Protein AF-A0A9N9ST58-F1 (afdb_monomer)

InterPro domains:
  IPR005631 Flavinator of succinate dehydrogenase [PF03937] (98-173)
  IPR028882 Succinate dehydrogenase assembly factor 2, mitochondrial [MF_03057] (76-186)
  IPR036714 Flavinator of succinate dehydrogenase superfamily [G3DSA:1.10.150.250] (92-181)
  IPR036714 Flavinator of succinate dehydrogenase superfamily [SSF109910] (91-171)

Solvent-accessible surface area (backbone atoms only — not comparable to full-atom values): 12493 Å² total; per-residue (Å²): 134,87,81,89,88,82,90,87,81,91,77,92,78,89,80,91,75,73,88,65,60,72,62,57,58,60,56,59,58,56,64,56,52,58,57,56,60,59,53,56,60,57,58,55,59,57,58,62,67,69,70,72,80,77,80,90,70,85,77,72,84,71,70,87,73,72,78,77,70,86,63,84,76,74,73,72,88,79,82,69,81,78,81,74,83,78,87,78,88,89,63,58,69,69,58,50,50,54,49,50,55,50,54,37,54,65,56,98,44,70,70,54,19,37,54,39,28,54,46,44,76,70,45,53,86,76,51,50,74,70,53,50,50,54,50,50,46,61,72,70,58,60,96,45,74,64,58,56,51,31,37,36,70,64,76,37,85,66,54,75,94,60,64,46,72,69,45,55,53,45,30,57,58,62,65,40,87,83,68,70,88,69,89,63,67,72,85,132

Mean predicted aligned error: 18.15 Å

Structure (mmCIF, N/CA/C/O backbone):
data_AF-A0A9N9ST58-F1
#
_entry.id   AF-A0A9N9ST58-F1
#
loop_
_atom_site.group_PDB
_atom_site.id
_atom_site.type_symbol
_atom_site.label_atom_id
_atom_site.label_alt_id
_atom_site.label_comp_id
_atom_site.label_asym_id
_atom_site.label_entity_id
_atom_site.label_seq_id
_atom_site.pdbx_PDB_ins_code
_atom_site.Cartn_x
_atom_site.Cartn_y
_atom_site.Cartn_z
_atom_site.occupancy
_atom_site.B_iso_or_equiv
_atom_site.auth_seq_id
_atom_site.auth_comp_id
_atom_site.auth_asym_id
_atom_site.auth_atom_id
_atom_site.pdbx_PDB_model_num
ATOM 1 N N . MET A 1 1 ? -21.956 -19.196 -28.894 1.00 33.75 1 MET A N 1
ATOM 2 C CA . MET A 1 1 ? -21.810 -20.359 -29.793 1.00 33.75 1 MET A CA 1
ATOM 3 C C . MET A 1 1 ? -20.537 -20.110 -30.602 1.00 33.75 1 MET A C 1
ATOM 5 O O . MET A 1 1 ? -20.524 -19.139 -31.335 1.00 33.75 1 MET A O 1
ATOM 9 N N . LEU A 1 2 ? -19.394 -20.586 -30.091 1.00 26.95 2 LEU A N 1
ATOM 10 C CA . LEU A 1 2 ? -18.544 -21.643 -30.682 1.00 26.95 2 LEU A CA 1
ATOM 11 C C . LEU A 1 2 ? -17.772 -21.162 -31.936 1.00 26.95 2 LEU A C 1
ATOM 13 O O . LEU A 1 2 ? -18.383 -20.540 -32.785 1.00 26.95 2 LEU A O 1
ATOM 17 N N . ILE A 1 3 ? -16.489 -21.413 -32.206 1.00 30.91 3 ILE A N 1
ATOM 18 C CA . ILE A 1 3 ? -15.371 -22.178 -31.626 1.00 30.91 3 ILE A CA 1
ATOM 19 C C . ILE A 1 3 ? -14.146 -21.754 -32.488 1.00 30.91 3 ILE A C 1
ATOM 21 O O . ILE A 1 3 ? -14.285 -21.592 -33.700 1.00 30.91 3 ILE A O 1
ATOM 25 N N . PHE A 1 4 ? -12.957 -21.590 -31.898 1.00 32.19 4 PHE A N 1
ATOM 26 C CA . PHE A 1 4 ? -11.671 -21.578 -32.624 1.00 32.19 4 PHE A CA 1
ATOM 27 C C . PHE A 1 4 ? -11.324 -22.985 -33.136 1.00 32.19 4 PHE A C 1
ATOM 29 O O . PHE A 1 4 ? -11.581 -23.940 -32.407 1.00 32.19 4 PHE A O 1
ATOM 36 N N . PRO A 1 5 ? -10.562 -23.129 -34.234 1.00 47.41 5 PRO A N 1
ATOM 37 C CA . PRO A 1 5 ? -9.667 -24.273 -34.339 1.00 47.41 5 PRO A CA 1
ATOM 38 C C . PRO A 1 5 ? -8.198 -23.864 -34.484 1.00 47.41 5 PRO A C 1
ATOM 40 O O . PRO A 1 5 ? -7.828 -22.939 -35.207 1.00 47.41 5 PRO A O 1
ATOM 43 N N . THR A 1 6 ? -7.375 -24.605 -33.751 1.00 39.84 6 THR A N 1
ATOM 44 C CA . THR A 1 6 ? -5.918 -24.601 -33.712 1.00 39.84 6 THR A CA 1
ATOM 45 C C . THR A 1 6 ? -5.328 -25.697 -34.612 1.00 39.84 6 THR A C 1
ATOM 47 O O . THR A 1 6 ? -5.924 -26.755 -34.786 1.00 39.84 6 THR A O 1
ATOM 50 N N . ASN A 1 7 ? -4.087 -25.436 -35.048 1.00 32.59 7 ASN A N 1
ATOM 51 C CA . ASN A 1 7 ? -3.006 -26.359 -35.438 1.00 32.59 7 ASN A CA 1
ATOM 52 C C . ASN A 1 7 ? -3.078 -27.095 -36.799 1.00 32.59 7 ASN A C 1
ATOM 54 O O . ASN A 1 7 ? -3.990 -27.868 -37.057 1.00 32.59 7 ASN A O 1
ATOM 58 N N . ILE A 1 8 ? -2.006 -26.986 -37.609 1.00 36.62 8 ILE A N 1
ATOM 59 C CA . ILE A 1 8 ? -0.917 -27.994 -37.734 1.00 36.62 8 ILE A CA 1
ATOM 60 C C . ILE A 1 8 ? 0.066 -27.648 -38.897 1.00 36.62 8 ILE A C 1
ATOM 62 O O . ILE A 1 8 ? -0.341 -27.263 -39.985 1.00 36.62 8 ILE A O 1
ATOM 66 N N . CYS A 1 9 ? 1.359 -27.894 -38.624 1.00 27.67 9 CYS A N 1
ATOM 67 C CA . CYS A 1 9 ? 2.522 -28.200 -39.490 1.00 27.67 9 CYS A CA 1
ATOM 68 C C . CYS A 1 9 ? 3.182 -27.175 -40.436 1.00 27.67 9 CYS A C 1
ATOM 70 O O . CYS A 1 9 ? 2.797 -26.968 -41.581 1.00 27.67 9 CYS A O 1
ATOM 72 N N . PHE A 1 10 ? 4.353 -26.724 -39.970 1.00 30.48 10 PHE A N 1
ATOM 73 C CA . PHE A 1 10 ? 5.677 -26.880 -40.598 1.00 30.48 10 PHE A CA 1
ATOM 74 C C . PHE A 1 10 ? 5.740 -27.593 -41.968 1.00 30.48 10 PHE A C 1
ATOM 76 O O . PHE A 1 10 ? 5.481 -28.790 -42.076 1.00 30.48 10 PHE A O 1
ATOM 83 N N . CYS A 1 11 ? 6.272 -26.895 -42.974 1.00 27.23 11 CYS A N 1
ATOM 84 C CA . CYS A 1 11 ? 7.010 -27.520 -44.070 1.00 27.23 11 CYS A CA 1
ATOM 85 C C . CYS A 1 11 ? 8.168 -26.602 -44.484 1.00 27.23 11 CYS A C 1
ATOM 87 O O . CYS A 1 11 ? 7.969 -25.507 -45.010 1.00 27.23 11 CYS A O 1
ATOM 89 N N . GLN A 1 12 ? 9.390 -27.050 -44.196 1.00 36.84 12 GLN A N 1
ATOM 90 C CA . GLN A 1 12 ? 10.627 -26.473 -44.705 1.00 36.84 12 GLN A CA 1
ATOM 91 C C . GLN A 1 12 ? 10.648 -26.565 -46.234 1.00 36.84 12 GLN A C 1
ATOM 93 O O . GLN A 1 12 ? 10.569 -27.660 -46.785 1.00 36.84 12 GLN A O 1
ATOM 98 N N . LYS A 1 13 ? 10.879 -25.440 -46.915 1.00 33.47 13 LYS A N 1
ATOM 99 C CA . LYS A 1 13 ? 11.611 -25.438 -48.185 1.00 33.47 13 LYS A CA 1
ATOM 100 C C . LYS A 1 13 ? 12.670 -24.346 -48.162 1.00 33.47 13 LYS A C 1
ATOM 102 O O . LYS A 1 13 ? 12.399 -23.156 -48.064 1.00 33.47 13 LYS A O 1
ATOM 107 N N . THR A 1 14 ? 13.895 -24.835 -48.213 1.00 34.72 14 THR A N 1
ATOM 108 C CA . THR A 1 14 ? 15.162 -24.152 -48.416 1.00 34.72 14 THR A CA 1
ATOM 109 C C . THR A 1 14 ? 15.141 -23.268 -49.661 1.00 34.72 14 THR A C 1
ATOM 111 O O . THR A 1 14 ? 14.911 -23.770 -50.760 1.00 34.72 14 THR A O 1
ATOM 114 N N . VAL A 1 15 ? 15.506 -21.995 -49.512 1.00 37.72 15 VAL A N 1
ATOM 115 C CA . VAL A 1 15 ? 16.124 -21.221 -50.594 1.00 37.72 15 VAL A CA 1
ATOM 116 C C . VAL A 1 15 ? 17.427 -20.646 -50.055 1.00 37.72 15 VAL A C 1
ATOM 118 O O . VAL A 1 15 ? 17.466 -19.756 -49.211 1.00 37.72 15 VAL A O 1
ATOM 121 N N . ASN A 1 16 ? 18.502 -21.271 -50.515 1.00 40.44 16 ASN A N 1
ATOM 122 C CA . ASN A 1 16 ? 19.888 -20.920 -50.286 1.00 40.44 16 ASN A CA 1
ATOM 123 C C . ASN A 1 16 ? 20.225 -19.675 -51.125 1.00 40.44 16 ASN A C 1
ATOM 125 O O . ASN A 1 16 ? 20.271 -19.767 -52.349 1.00 40.44 16 ASN A O 1
ATOM 129 N N . VAL A 1 17 ? 20.445 -18.522 -50.481 1.00 46.16 17 VAL A N 1
ATOM 130 C CA . VAL A 1 17 ? 21.052 -17.336 -51.113 1.00 46.16 17 VAL A CA 1
ATOM 131 C C . VAL A 1 17 ? 22.116 -16.745 -50.182 1.00 46.16 17 VAL A C 1
ATOM 133 O O . VAL A 1 17 ? 21.857 -15.889 -49.339 1.00 46.16 17 VAL A O 1
ATOM 136 N N . ASN A 1 18 ? 23.336 -17.253 -50.360 1.00 42.81 18 ASN A N 1
ATOM 137 C CA . ASN A 1 18 ? 24.628 -16.571 -50.234 1.00 42.81 18 ASN A CA 1
ATOM 138 C C . ASN A 1 18 ? 24.795 -15.533 -49.103 1.00 42.81 18 ASN A C 1
ATOM 140 O O . ASN A 1 18 ? 24.620 -14.330 -49.286 1.00 42.81 18 ASN A O 1
ATOM 144 N N . ASN A 1 19 ? 25.338 -15.998 -47.974 1.00 54.12 19 ASN A N 1
ATOM 145 C CA . ASN A 1 19 ? 25.760 -15.223 -46.795 1.00 54.12 19 ASN A CA 1
ATOM 146 C C . ASN A 1 19 ? 26.975 -14.279 -46.985 1.00 54.12 19 ASN A C 1
ATOM 148 O O . ASN A 1 19 ? 27.543 -13.817 -45.996 1.00 54.12 19 ASN A O 1
ATOM 152 N N . ASN A 1 20 ? 27.379 -13.946 -48.216 1.00 52.75 20 ASN A N 1
ATOM 153 C CA . ASN A 1 20 ? 28.546 -13.083 -48.468 1.00 52.75 20 ASN A CA 1
ATOM 154 C C . ASN A 1 20 ? 28.222 -11.658 -48.950 1.00 52.75 20 ASN A C 1
ATOM 156 O O . ASN A 1 20 ? 29.096 -10.797 -48.887 1.00 52.75 20 ASN A O 1
ATOM 160 N N . LEU A 1 21 ? 26.979 -11.347 -49.341 1.00 47.31 21 LEU A N 1
ATOM 161 C CA . LEU A 1 21 ? 26.613 -9.975 -49.735 1.00 47.31 21 LEU A CA 1
ATOM 162 C C . LEU A 1 21 ? 26.282 -9.059 -48.541 1.00 47.31 21 LEU A C 1
ATOM 164 O O . LEU A 1 21 ? 26.594 -7.869 -48.572 1.00 47.31 21 LEU A O 1
ATOM 168 N N . TYR A 1 22 ? 25.742 -9.597 -47.445 1.00 51.19 22 TYR A N 1
ATOM 169 C CA . TYR A 1 22 ? 25.325 -8.794 -46.282 1.00 51.19 22 TYR A CA 1
ATOM 170 C C . TYR A 1 22 ? 26.508 -8.296 -45.428 1.00 51.19 22 TYR A C 1
ATOM 172 O O . TYR A 1 22 ? 26.412 -7.264 -44.763 1.00 51.19 22 TYR A O 1
ATOM 180 N N . LYS A 1 23 ? 27.654 -8.997 -45.467 1.00 49.28 23 LYS A N 1
ATOM 181 C CA . LYS A 1 23 ? 28.898 -8.568 -44.798 1.00 49.28 23 LYS A CA 1
ATOM 182 C C . LYS A 1 23 ? 29.640 -7.482 -45.580 1.00 49.28 23 LYS A C 1
ATOM 184 O O . LYS A 1 23 ? 30.201 -6.582 -44.960 1.00 49.28 23 LYS A O 1
ATOM 189 N N . LEU A 1 24 ? 29.594 -7.519 -46.914 1.00 48.31 24 LEU A N 1
ATOM 190 C CA . LEU A 1 24 ? 30.261 -6.520 -47.754 1.00 48.31 24 LEU A CA 1
ATOM 191 C C . LEU A 1 24 ? 29.554 -5.153 -47.692 1.00 48.31 24 LEU A C 1
ATOM 193 O O . LEU A 1 24 ? 30.216 -4.121 -47.621 1.00 48.31 24 LEU A O 1
ATOM 197 N N . PHE A 1 25 ? 28.220 -5.132 -47.605 1.00 41.94 25 PHE A N 1
ATOM 198 C CA . PHE A 1 25 ? 27.453 -3.882 -47.502 1.00 41.94 25 PHE A CA 1
ATOM 199 C C . PHE A 1 25 ? 27.629 -3.146 -46.159 1.00 41.94 25 PHE A C 1
ATOM 201 O O . PHE A 1 25 ? 27.567 -1.917 -46.122 1.00 41.94 25 PHE A O 1
ATOM 208 N N . ARG A 1 26 ? 27.919 -3.850 -45.052 1.00 47.41 26 ARG A N 1
ATOM 209 C CA . ARG A 1 26 ? 28.087 -3.221 -43.725 1.00 47.41 26 ARG A CA 1
ATOM 210 C C . ARG A 1 26 ? 29.442 -2.516 -43.547 1.00 47.41 26 ARG A C 1
ATOM 212 O O . ARG A 1 26 ? 29.517 -1.549 -42.794 1.00 47.41 26 ARG A O 1
ATOM 219 N N . LEU A 1 27 ? 30.494 -2.941 -44.258 1.00 47.94 27 LEU A N 1
ATOM 220 C CA . LEU A 1 27 ? 31.818 -2.296 -44.202 1.00 47.94 27 LEU A CA 1
ATOM 221 C C . LEU A 1 27 ? 31.930 -1.034 -45.080 1.00 47.94 27 LEU A C 1
ATOM 223 O O . LEU A 1 27 ? 32.678 -0.114 -44.741 1.00 47.94 27 LEU A O 1
ATOM 227 N N . ILE A 1 28 ? 31.165 -0.944 -46.171 1.00 49.53 28 ILE A N 1
ATOM 228 C CA . ILE A 1 28 ? 31.229 0.198 -47.101 1.00 49.53 28 ILE A CA 1
ATOM 229 C C . ILE A 1 28 ? 30.560 1.456 -46.501 1.00 49.53 28 ILE A C 1
ATOM 231 O O . ILE A 1 28 ? 31.050 2.567 -46.707 1.00 49.53 28 ILE A O 1
ATOM 235 N N . CYS A 1 29 ? 29.517 1.306 -45.672 1.00 46.66 29 CYS A N 1
ATOM 236 C CA . CYS A 1 29 ? 28.835 2.446 -45.034 1.00 46.66 29 CYS A CA 1
ATOM 237 C C . CYS A 1 29 ? 29.591 3.065 -43.841 1.00 46.66 29 CYS A C 1
ATOM 239 O O . CYS A 1 29 ? 29.487 4.266 -43.613 1.00 46.66 29 CYS A O 1
ATOM 241 N N . ILE A 1 30 ? 30.377 2.298 -43.076 1.00 51.19 30 ILE A N 1
ATOM 242 C CA . ILE A 1 30 ? 31.061 2.833 -41.877 1.00 51.19 30 ILE A CA 1
ATOM 243 C C . ILE A 1 30 ? 32.295 3.672 -42.264 1.00 51.19 30 ILE A C 1
ATOM 245 O O . ILE A 1 30 ? 32.598 4.681 -41.626 1.00 51.19 30 ILE A O 1
ATOM 249 N N . SER A 1 31 ? 32.980 3.314 -43.355 1.00 49.06 31 SER A N 1
ATOM 250 C CA . SER A 1 31 ? 34.185 4.026 -43.811 1.00 49.06 31 SER A CA 1
ATOM 251 C C . SER A 1 31 ? 33.893 5.376 -44.486 1.00 49.06 31 SER A C 1
ATOM 253 O O . SER A 1 31 ? 34.718 6.291 -44.418 1.00 49.06 31 SER A O 1
ATOM 255 N N . THR A 1 32 ? 32.714 5.539 -45.093 1.00 50.19 32 THR A N 1
ATOM 256 C CA . THR A 1 32 ? 32.281 6.793 -45.734 1.00 50.19 32 THR A CA 1
ATOM 257 C C . THR A 1 32 ? 31.694 7.796 -44.732 1.00 50.19 32 THR A C 1
ATOM 259 O O . THR A 1 32 ? 31.941 8.995 -44.866 1.00 50.19 32 THR A O 1
ATOM 262 N N . LEU A 1 33 ? 31.044 7.334 -43.656 1.00 52.22 33 LEU A N 1
ATOM 263 C CA . LEU A 1 33 ? 30.539 8.190 -42.570 1.00 52.22 33 LEU A CA 1
ATOM 264 C C . LEU A 1 33 ? 31.651 8.779 -41.680 1.00 52.22 33 LEU A C 1
ATOM 266 O O . LEU A 1 33 ? 31.559 9.935 -41.265 1.00 52.22 33 LEU A O 1
ATOM 270 N N . HIS A 1 34 ? 32.749 8.050 -41.449 1.00 51.19 34 HIS A N 1
ATOM 271 C CA . HIS A 1 34 ? 33.859 8.553 -40.626 1.00 51.19 34 HIS A CA 1
ATOM 272 C C . HIS A 1 34 ? 34.638 9.703 -41.303 1.00 51.19 34 HIS A C 1
ATOM 274 O O . HIS A 1 34 ? 35.120 10.618 -40.632 1.00 51.19 34 HIS A O 1
ATOM 280 N N . LYS A 1 35 ? 34.701 9.719 -42.645 1.00 52.06 35 LYS A N 1
ATOM 281 C CA . LYS A 1 35 ? 35.321 10.817 -43.413 1.00 52.06 35 LYS A CA 1
ATOM 282 C C . LYS A 1 35 ? 34.463 12.088 -43.443 1.00 52.06 35 LYS A C 1
ATOM 284 O O . LYS A 1 35 ? 35.020 13.181 -43.484 1.00 52.06 35 LYS A O 1
ATOM 289 N N . PHE A 1 36 ? 33.135 11.975 -43.361 1.00 44.88 36 PHE A N 1
ATOM 290 C CA . PHE A 1 36 ? 32.232 13.134 -43.394 1.00 44.88 36 PHE A CA 1
ATOM 291 C C . PHE A 1 36 ? 32.224 13.920 -42.065 1.00 44.88 36 PHE A C 1
ATOM 293 O O . PHE A 1 36 ? 32.164 15.149 -42.067 1.00 44.88 36 PHE A O 1
ATOM 300 N N . ILE A 1 37 ? 32.391 13.239 -40.923 1.00 46.88 37 ILE A N 1
ATOM 301 C CA . ILE A 1 37 ? 32.491 13.880 -39.595 1.00 46.88 37 ILE A CA 1
ATOM 302 C C . ILE A 1 37 ? 33.826 14.633 -39.421 1.00 46.88 37 ILE A C 1
ATOM 304 O O . ILE A 1 37 ? 33.859 15.711 -38.824 1.00 46.88 37 ILE A O 1
ATOM 308 N N . GLN A 1 38 ? 34.931 14.129 -39.986 1.00 47.66 38 GLN A N 1
ATOM 309 C CA . GLN A 1 38 ? 36.238 14.800 -39.890 1.00 47.66 38 GLN A CA 1
ATOM 310 C C . GLN A 1 38 ? 36.325 16.122 -40.675 1.00 47.66 38 GLN A C 1
ATOM 312 O O . GLN A 1 38 ? 37.090 17.008 -40.291 1.00 47.66 38 GLN A O 1
ATOM 317 N N . ILE A 1 39 ? 35.547 16.290 -41.749 1.00 50.47 39 ILE A N 1
ATOM 318 C CA . ILE A 1 39 ? 35.610 17.490 -42.603 1.00 50.47 39 ILE A CA 1
ATOM 319 C C . ILE A 1 39 ? 34.907 18.691 -41.944 1.00 50.47 39 ILE A C 1
ATOM 321 O O . ILE A 1 39 ? 35.424 19.810 -41.998 1.00 50.47 39 ILE A O 1
ATOM 325 N N . ASN A 1 40 ? 33.797 18.471 -41.231 1.00 44.78 40 ASN A N 1
ATOM 326 C CA . ASN A 1 40 ? 33.018 19.557 -40.621 1.00 44.78 40 ASN A CA 1
ATOM 327 C C . ASN A 1 40 ? 33.712 20.212 -39.410 1.00 44.78 40 ASN A C 1
ATOM 329 O O . ASN A 1 40 ? 33.631 21.429 -39.242 1.00 44.78 40 ASN A O 1
ATOM 333 N N . ASN A 1 41 ? 34.491 19.458 -38.624 1.00 48.84 41 ASN A N 1
ATOM 334 C CA . ASN A 1 41 ? 35.267 20.027 -37.509 1.00 48.84 41 ASN A CA 1
ATOM 335 C C . ASN A 1 41 ? 36.439 20.909 -37.977 1.00 48.84 41 ASN A C 1
ATOM 337 O O . ASN A 1 41 ? 36.815 21.866 -37.300 1.00 48.84 41 ASN A O 1
ATOM 341 N N . LYS A 1 42 ? 37.010 20.638 -39.158 1.00 49.84 42 LYS A N 1
ATOM 342 C CA . LYS A 1 42 ? 38.170 21.385 -39.670 1.00 49.84 42 LYS A CA 1
ATOM 343 C C . LYS A 1 42 ? 37.776 22.731 -40.290 1.00 49.84 42 LYS A C 1
ATOM 345 O O . LYS A 1 42 ? 38.543 23.688 -40.191 1.00 49.84 42 LYS A O 1
ATOM 350 N N . MET A 1 43 ? 36.578 22.830 -40.875 1.00 48.59 43 MET A N 1
ATOM 351 C CA . MET A 1 43 ? 36.047 24.103 -41.382 1.00 48.59 43 MET A CA 1
ATOM 352 C C . MET A 1 43 ? 35.550 25.029 -40.260 1.00 48.59 43 MET A C 1
ATOM 354 O O . MET A 1 43 ? 35.807 26.232 -40.324 1.00 48.59 43 MET A O 1
ATOM 358 N N . ALA A 1 44 ? 34.957 24.489 -39.188 1.00 46.75 44 ALA A N 1
ATOM 359 C CA . ALA A 1 44 ? 34.518 25.283 -38.033 1.00 46.75 44 ALA A CA 1
ATOM 360 C C . ALA A 1 44 ? 35.692 25.943 -37.275 1.00 46.75 44 ALA A C 1
ATOM 362 O O . ALA A 1 44 ? 35.622 27.118 -36.910 1.00 46.75 44 ALA A O 1
ATOM 363 N N . CYS A 1 45 ? 36.819 25.238 -37.109 1.00 47.16 45 CYS A N 1
ATOM 364 C CA . CYS A 1 45 ? 37.996 25.779 -36.416 1.00 47.16 45 CYS A CA 1
ATOM 365 C C . CYS A 1 45 ? 38.705 26.920 -37.169 1.00 47.16 45 CYS A C 1
ATOM 367 O O . CYS A 1 45 ? 39.354 27.758 -36.540 1.00 47.16 45 CYS A O 1
ATOM 369 N N . ASN A 1 46 ? 38.596 26.979 -38.499 1.00 50.38 46 ASN A N 1
ATOM 370 C CA . ASN A 1 46 ? 39.253 28.020 -39.297 1.00 50.38 46 ASN A CA 1
ATOM 371 C C . ASN A 1 46 ? 38.454 29.332 -39.345 1.00 50.38 46 ASN A C 1
ATOM 373 O O . ASN A 1 46 ? 39.047 30.391 -39.556 1.00 50.38 46 ASN A O 1
ATOM 377 N N . LEU A 1 47 ? 37.142 29.284 -39.086 1.00 48.62 47 LEU A N 1
ATOM 378 C CA . LEU A 1 47 ? 36.292 30.474 -38.999 1.00 48.62 47 LEU A CA 1
ATOM 379 C C . LEU A 1 47 ? 36.540 31.257 -37.695 1.00 48.62 47 LEU A C 1
ATOM 381 O O . LEU A 1 47 ? 36.611 32.483 -37.713 1.00 48.62 47 LEU A O 1
ATOM 385 N N . ILE A 1 48 ? 36.796 30.554 -36.584 1.00 52.50 48 ILE A N 1
ATOM 386 C CA . ILE A 1 48 ? 37.100 31.160 -35.272 1.00 52.50 48 ILE A CA 1
ATOM 387 C C . ILE A 1 48 ? 38.463 31.880 -35.280 1.00 52.50 48 ILE A C 1
ATOM 389 O O . ILE A 1 48 ? 38.630 32.912 -34.635 1.00 52.50 48 ILE A O 1
ATOM 393 N N . LYS A 1 49 ? 39.432 31.403 -36.074 1.00 46.75 49 LYS A N 1
ATOM 394 C CA . LYS A 1 49 ? 40.775 32.008 -36.165 1.00 46.75 49 LYS A CA 1
ATOM 395 C C . LYS A 1 49 ? 40.828 33.335 -36.929 1.00 46.75 49 LYS A C 1
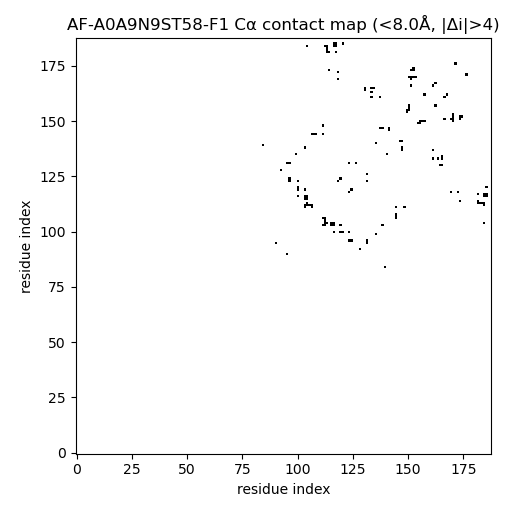ATOM 397 O O . LYS A 1 49 ? 41.821 34.043 -36.809 1.00 46.75 49 LYS A O 1
ATOM 402 N N . ARG A 1 50 ? 39.795 33.690 -37.701 1.00 48.66 50 ARG A N 1
ATOM 403 C CA . ARG A 1 50 ? 39.774 34.935 -38.494 1.00 48.66 50 ARG A CA 1
ATOM 404 C C . ARG A 1 50 ? 39.124 36.126 -37.784 1.00 48.66 50 ARG A C 1
ATOM 406 O O . ARG A 1 50 ? 39.314 37.249 -38.232 1.00 48.66 50 ARG A O 1
ATOM 413 N N . ILE A 1 51 ? 38.412 35.907 -36.676 1.00 48.97 51 ILE A N 1
ATOM 414 C CA . ILE A 1 51 ? 37.726 36.976 -35.920 1.00 48.97 51 ILE A CA 1
ATOM 415 C C . ILE A 1 51 ? 38.636 37.598 -34.840 1.00 48.97 51 ILE A C 1
ATOM 417 O O . ILE A 1 51 ? 38.391 38.706 -34.377 1.00 48.97 51 ILE A O 1
ATOM 421 N N . ALA A 1 52 ? 39.745 36.950 -34.478 1.00 45.62 52 ALA A N 1
ATOM 422 C CA . ALA A 1 52 ? 40.637 37.415 -33.415 1.00 45.62 52 ALA A CA 1
ATOM 423 C C . ALA A 1 52 ? 41.754 38.364 -33.907 1.00 45.62 52 ALA A C 1
ATOM 425 O O . ALA A 1 52 ? 42.910 38.218 -33.523 1.00 45.62 52 ALA A O 1
ATOM 426 N N . HIS A 1 53 ? 41.426 39.357 -34.739 1.00 51.56 53 HIS A N 1
ATOM 427 C CA . HIS A 1 53 ? 42.253 40.561 -34.883 1.00 51.56 53 HIS A CA 1
ATOM 428 C C . HIS A 1 53 ? 41.580 41.694 -34.114 1.00 51.56 53 HIS A C 1
ATOM 430 O O . HIS A 1 53 ? 40.836 42.495 -34.669 1.00 51.56 53 HIS A O 1
ATOM 436 N N . GLY A 1 54 ? 41.827 41.752 -32.809 1.00 49.66 54 GLY A N 1
ATOM 437 C CA . GLY A 1 54 ? 41.404 42.897 -32.018 1.00 49.66 54 GLY A CA 1
ATOM 438 C C . GLY A 1 54 ? 41.128 42.554 -30.569 1.00 49.66 54 GLY A C 1
ATOM 439 O O . GLY A 1 54 ? 40.128 41.921 -30.259 1.00 49.66 54 GLY A O 1
ATOM 440 N N . LYS A 1 55 ? 41.976 43.117 -29.708 1.00 42.38 55 LYS A N 1
ATOM 441 C CA . LYS A 1 55 ? 41.852 43.232 -28.248 1.00 42.38 55 LYS A CA 1
ATOM 442 C C . LYS A 1 55 ? 42.399 42.044 -27.455 1.00 42.38 55 LYS A C 1
ATOM 444 O O . LYS A 1 55 ? 41.746 41.043 -27.190 1.00 42.38 55 LYS A O 1
ATOM 449 N N . TYR A 1 56 ? 43.645 42.267 -27.040 1.00 45.88 56 TYR A N 1
ATOM 450 C CA . TYR A 1 56 ? 44.304 41.708 -25.871 1.00 45.88 56 TYR A CA 1
ATOM 451 C C . TYR A 1 56 ? 43.319 41.466 -24.721 1.00 45.88 56 TYR A C 1
ATOM 453 O O . TYR A 1 56 ? 42.844 42.408 -24.090 1.00 45.88 56 TYR A O 1
ATOM 461 N N . ILE A 1 57 ? 43.081 40.197 -24.407 1.00 44.47 57 ILE A N 1
ATOM 462 C CA . ILE A 1 57 ? 42.622 39.783 -23.085 1.00 44.47 57 ILE A CA 1
ATOM 463 C C . ILE A 1 57 ? 43.859 39.224 -22.396 1.00 44.47 57 ILE A C 1
ATOM 465 O O . ILE A 1 57 ? 44.525 38.328 -22.911 1.00 44.47 57 ILE A O 1
ATOM 469 N N . LYS A 1 58 ? 44.209 39.838 -21.266 1.00 42.56 58 LYS A N 1
ATOM 470 C CA . LYS A 1 58 ? 45.356 39.501 -20.425 1.00 42.56 58 LYS A CA 1
ATOM 471 C C . LYS A 1 58 ? 45.288 38.007 -20.097 1.00 42.56 58 LYS A C 1
ATOM 473 O O . LYS A 1 58 ? 44.428 37.583 -19.327 1.00 42.56 58 LYS A O 1
ATOM 478 N N . LEU A 1 59 ? 46.159 37.215 -20.719 1.00 42.94 59 LEU A N 1
ATOM 479 C CA . LEU A 1 59 ? 46.285 35.792 -20.441 1.00 42.94 59 LEU A CA 1
ATOM 480 C C . LEU A 1 59 ? 46.909 35.675 -19.046 1.00 42.94 59 LEU A C 1
ATOM 482 O O . LEU A 1 59 ? 48.124 35.759 -18.886 1.00 42.94 59 LEU A O 1
ATOM 486 N N . PHE A 1 60 ? 46.069 35.573 -18.016 1.00 41.16 60 PHE A N 1
ATOM 487 C CA . PHE A 1 60 ? 46.513 35.069 -16.724 1.00 41.16 60 PHE A CA 1
ATOM 488 C C . PHE A 1 60 ? 47.169 33.715 -17.006 1.00 41.16 60 PHE A C 1
ATOM 490 O O . PHE A 1 60 ? 46.571 32.878 -17.686 1.00 41.16 60 PHE A O 1
ATOM 497 N N . SER A 1 61 ? 48.407 33.518 -16.558 1.00 44.81 61 SER A N 1
ATOM 498 C CA . SER A 1 61 ? 49.084 32.229 -16.640 1.00 44.81 61 SER A CA 1
ATOM 499 C C . SER A 1 61 ? 48.334 31.248 -15.743 1.00 44.81 61 SER A C 1
ATOM 501 O O . SER A 1 61 ? 48.663 31.071 -14.572 1.00 44.81 61 SER A O 1
ATOM 503 N N . ILE A 1 62 ? 47.269 30.653 -16.269 1.00 49.25 62 ILE A N 1
ATOM 504 C CA . ILE A 1 62 ? 46.631 29.501 -15.658 1.00 49.25 62 ILE A CA 1
ATOM 505 C C . ILE A 1 62 ? 47.626 28.375 -15.896 1.00 49.25 62 ILE A C 1
ATOM 507 O O . ILE A 1 62 ? 47.691 27.815 -16.990 1.00 49.25 62 ILE A O 1
ATOM 511 N N . SER A 1 63 ? 48.463 28.103 -14.894 1.00 52.94 63 SER A N 1
ATOM 512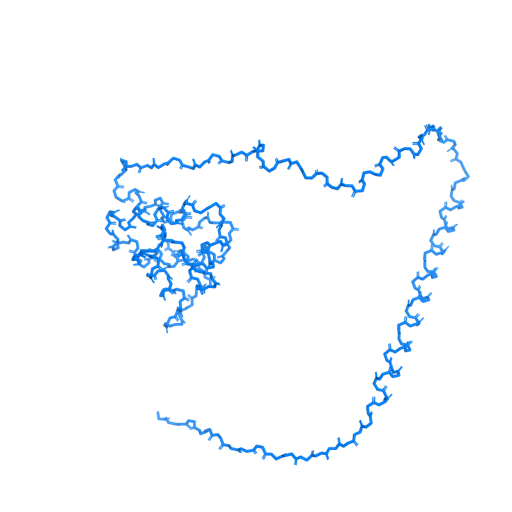 C CA . SER A 1 63 ? 49.236 26.869 -14.834 1.00 52.94 63 SER A CA 1
ATOM 513 C C . SER A 1 63 ? 48.300 25.723 -15.228 1.00 52.94 63 SER A C 1
ATOM 515 O O . SER A 1 63 ? 47.220 25.615 -14.637 1.00 52.94 63 SER A O 1
ATOM 517 N N . PRO A 1 64 ? 48.649 24.864 -16.201 1.00 48.88 64 PRO A N 1
ATOM 518 C CA . PRO A 1 64 ? 47.810 23.744 -16.593 1.00 48.88 64 PRO A CA 1
ATOM 519 C C . PRO A 1 64 ? 47.967 22.619 -15.564 1.00 48.88 64 PRO A C 1
ATOM 521 O O . PRO A 1 64 ? 48.206 21.471 -15.903 1.00 48.88 64 PRO A O 1
ATOM 524 N N . ALA A 1 65 ? 47.821 22.940 -14.282 1.00 52.28 65 ALA A N 1
ATOM 525 C CA . ALA A 1 65 ? 47.549 21.969 -13.245 1.00 52.28 65 ALA A CA 1
ATOM 526 C C . ALA A 1 65 ? 46.027 21.824 -13.159 1.00 52.28 65 ALA A C 1
ATOM 528 O O . ALA A 1 65 ? 45.398 22.107 -12.143 1.00 52.28 65 ALA A O 1
ATOM 529 N N . ARG A 1 66 ? 45.411 21.390 -14.266 1.00 55.94 66 ARG A N 1
ATOM 530 C CA . ARG A 1 66 ? 44.150 20.667 -14.153 1.00 55.94 66 ARG A CA 1
ATOM 531 C C . ARG A 1 66 ? 44.533 19.389 -13.426 1.00 55.94 66 ARG A C 1
ATOM 533 O O . ARG A 1 66 ? 45.087 18.486 -14.043 1.00 55.94 66 ARG A O 1
ATOM 540 N N . LEU A 1 67 ? 44.330 19.377 -12.112 1.00 52.81 67 LEU A N 1
ATOM 541 C CA . LEU A 1 67 ? 44.438 18.196 -11.276 1.00 52.81 67 LEU A CA 1
ATOM 542 C C . LEU A 1 67 ? 43.559 17.119 -11.924 1.00 52.81 67 LEU A C 1
ATOM 544 O O . LEU A 1 67 ? 42.337 17.138 -11.797 1.00 52.81 67 LEU A O 1
ATOM 548 N N . MET A 1 68 ? 44.166 16.240 -12.717 1.00 55.62 68 MET A N 1
ATOM 549 C CA . MET A 1 68 ? 43.494 15.072 -13.260 1.00 55.62 68 MET A CA 1
ATOM 550 C C . MET A 1 68 ? 43.447 14.051 -12.132 1.00 55.62 68 MET A C 1
ATOM 552 O O . MET A 1 68 ? 44.244 13.120 -12.095 1.00 55.62 68 MET A O 1
ATOM 556 N N . SER A 1 69 ? 42.538 14.256 -11.175 1.00 57.66 69 SER A N 1
ATOM 557 C CA . SER A 1 69 ? 42.110 13.149 -10.330 1.00 57.66 69 SER A CA 1
ATOM 558 C C . SER A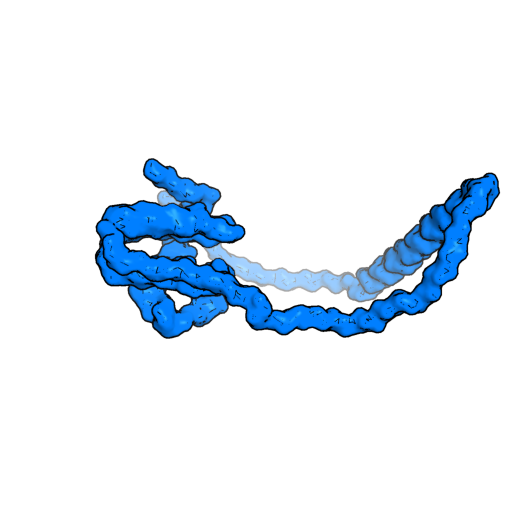 1 69 ? 41.282 12.230 -11.220 1.00 57.66 69 SER A C 1
ATOM 560 O O . SER A 1 69 ? 40.109 12.482 -11.476 1.00 57.66 69 SER A O 1
ATOM 562 N N . SER A 1 70 ? 41.925 11.194 -11.755 1.00 64.75 70 SER A N 1
ATOM 563 C CA . SER A 1 70 ? 41.275 10.069 -12.436 1.00 64.75 70 SER A CA 1
ATOM 564 C C . SER A 1 70 ? 40.377 9.256 -11.503 1.00 64.75 70 SER A C 1
ATOM 566 O O . SER A 1 70 ? 39.637 8.391 -11.961 1.00 64.75 70 SER A O 1
ATOM 568 N N . THR A 1 71 ? 40.458 9.512 -10.200 1.00 69.50 71 THR A N 1
ATOM 569 C CA . THR A 1 71 ? 39.684 8.822 -9.181 1.00 69.50 71 THR A CA 1
ATOM 570 C C . THR A 1 71 ? 38.436 9.643 -8.889 1.00 69.50 71 THR A C 1
ATOM 572 O O . THR A 1 71 ? 38.534 10.746 -8.343 1.00 69.50 71 THR A O 1
ATOM 575 N N . MET A 1 72 ? 37.268 9.111 -9.260 1.00 71.00 72 MET A N 1
ATOM 576 C CA . MET A 1 72 ? 36.010 9.522 -8.641 1.00 71.00 72 MET A CA 1
ATOM 577 C C . MET A 1 72 ? 36.088 9.052 -7.190 1.00 71.00 72 MET A C 1
ATOM 579 O O . MET A 1 72 ? 36.026 7.859 -6.917 1.00 71.00 72 MET A O 1
ATOM 583 N N . ILE A 1 73 ? 36.385 9.977 -6.280 1.00 74.44 73 ILE A N 1
ATOM 584 C CA . ILE A 1 73 ? 36.275 9.714 -4.850 1.00 74.44 73 ILE A CA 1
ATOM 585 C C . ILE A 1 73 ? 34.808 9.961 -4.539 1.00 74.44 73 ILE A C 1
ATOM 587 O O . ILE A 1 73 ? 34.403 11.113 -4.374 1.00 74.44 73 ILE A O 1
ATOM 591 N N . ASP A 1 74 ? 34.012 8.895 -4.540 1.00 73.69 74 ASP A N 1
ATOM 592 C CA . ASP A 1 74 ? 32.676 8.974 -3.970 1.00 73.69 74 ASP A CA 1
ATOM 593 C C . ASP A 1 74 ? 32.846 9.362 -2.491 1.00 73.69 74 ASP A C 1
ATOM 595 O O . ASP A 1 74 ? 33.695 8.781 -1.798 1.00 73.69 74 ASP A O 1
ATOM 599 N N . PRO A 1 75 ? 32.148 10.405 -2.003 1.00 73.25 75 PRO A N 1
ATOM 600 C CA . PRO A 1 75 ? 32.151 10.700 -0.579 1.00 73.25 75 PRO A CA 1
ATOM 601 C C . PRO A 1 75 ? 31.721 9.433 0.171 1.00 73.25 75 PRO A C 1
ATOM 603 O O . PRO A 1 75 ? 30.877 8.699 -0.339 1.00 73.25 75 PRO A O 1
ATOM 606 N N . PRO A 1 76 ? 32.295 9.146 1.352 1.00 73.00 76 PRO A N 1
ATOM 607 C CA . PRO A 1 76 ? 31.899 7.969 2.113 1.00 73.00 76 PRO A CA 1
ATOM 608 C C . PRO A 1 76 ? 30.377 7.979 2.309 1.00 73.00 76 PRO A C 1
ATOM 610 O O . PRO A 1 76 ? 29.827 8.991 2.754 1.00 73.00 76 PRO A O 1
ATOM 613 N N . ASP A 1 77 ? 29.727 6.859 1.966 1.00 66.25 77 ASP A N 1
ATOM 614 C CA . ASP A 1 77 ? 28.262 6.675 1.935 1.00 66.25 77 ASP A CA 1
ATOM 615 C C . ASP A 1 77 ? 27.554 7.059 3.254 1.00 66.25 77 ASP A C 1
ATOM 617 O O . ASP A 1 77 ? 26.347 7.287 3.283 1.00 66.25 77 ASP A O 1
ATOM 621 N N . ASP A 1 78 ? 28.305 7.178 4.349 1.00 64.00 78 ASP A N 1
ATOM 622 C CA . ASP A 1 78 ? 27.799 7.324 5.715 1.00 64.00 78 ASP A CA 1
ATOM 623 C C . ASP A 1 78 ? 27.557 8.766 6.198 1.00 64.00 78 ASP A C 1
ATOM 625 O O . ASP A 1 78 ? 27.173 8.973 7.350 1.00 64.00 78 ASP A O 1
ATOM 629 N N . LEU A 1 79 ? 27.773 9.799 5.377 1.00 64.56 79 LEU A N 1
ATOM 630 C CA . LEU A 1 79 ? 27.706 11.182 5.885 1.00 64.56 79 LEU A CA 1
ATOM 631 C C . LEU A 1 79 ? 26.293 11.791 5.953 1.00 64.56 79 LEU A C 1
ATOM 633 O O . LEU A 1 79 ? 26.129 12.854 6.554 1.00 64.56 79 LEU A O 1
ATOM 637 N N . PHE A 1 80 ? 25.263 11.127 5.414 1.00 66.25 80 PHE A N 1
ATOM 638 C CA . PHE A 1 80 ? 23.878 11.615 5.456 1.00 66.25 80 PHE A CA 1
ATOM 639 C C . PHE A 1 80 ? 22.867 10.498 5.746 1.00 66.25 80 PHE A C 1
ATOM 641 O O . PHE A 1 80 ? 22.217 9.966 4.847 1.00 66.25 80 PHE A O 1
ATOM 648 N N . THR A 1 81 ? 22.668 10.174 7.025 1.00 70.06 81 THR A N 1
ATOM 649 C CA . THR A 1 81 ? 21.591 9.264 7.439 1.00 70.06 81 THR A CA 1
ATOM 650 C C . THR A 1 81 ? 20.239 9.963 7.312 1.00 70.06 81 THR A C 1
ATOM 652 O O . THR A 1 81 ? 19.921 10.866 8.089 1.00 70.06 81 THR A O 1
ATOM 655 N N . VAL A 1 82 ? 19.414 9.541 6.351 1.00 73.00 82 VAL A N 1
ATOM 656 C CA . VAL A 1 82 ? 18.028 10.022 6.244 1.00 73.00 82 VAL A CA 1
ATOM 657 C C . VAL A 1 82 ? 17.259 9.574 7.496 1.00 73.00 82 VAL A C 1
ATOM 659 O O . VAL A 1 82 ? 17.200 8.370 7.772 1.00 73.00 82 VAL A O 1
ATOM 662 N N . PRO A 1 83 ? 16.667 10.499 8.277 1.00 74.62 83 PRO A N 1
ATOM 663 C CA . PRO A 1 83 ? 15.905 10.124 9.457 1.00 74.62 83 PRO A CA 1
ATOM 664 C C . PRO A 1 83 ? 14.667 9.334 9.030 1.00 74.62 83 PRO A C 1
ATOM 666 O O . PRO A 1 83 ? 13.857 9.804 8.227 1.00 74.62 83 PRO A O 1
ATOM 669 N N . ARG A 1 84 ? 14.509 8.124 9.575 1.00 70.94 84 ARG A N 1
ATOM 670 C CA . ARG A 1 84 ? 13.300 7.331 9.345 1.00 70.94 84 ARG A CA 1
ATOM 671 C C . ARG A 1 84 ? 12.101 7.987 10.041 1.00 70.94 84 ARG A C 1
ATOM 673 O O . ARG A 1 84 ? 12.248 8.460 11.172 1.00 70.94 84 ARG A O 1
ATOM 680 N N . PRO A 1 85 ? 10.915 8.005 9.409 1.00 71.62 85 PRO A N 1
ATOM 681 C CA . PRO A 1 85 ? 9.698 8.470 10.061 1.00 71.62 85 PRO A CA 1
ATOM 682 C C . PRO A 1 85 ? 9.435 7.686 11.355 1.00 71.62 85 PRO A C 1
ATOM 684 O O . PRO A 1 85 ? 9.536 6.461 11.370 1.00 71.62 85 PRO A O 1
ATOM 687 N N . ALA A 1 86 ? 9.088 8.384 12.439 1.00 73.94 86 ALA A N 1
ATOM 688 C CA . ALA A 1 86 ? 8.752 7.740 13.707 1.00 73.94 86 ALA A CA 1
ATOM 689 C C . ALA A 1 86 ? 7.439 6.940 13.601 1.00 73.94 86 ALA A C 1
ATOM 691 O O . ALA A 1 86 ? 6.469 7.409 12.993 1.00 73.94 86 ALA A O 1
ATOM 692 N N . SER A 1 87 ? 7.406 5.764 14.237 1.00 76.44 87 SER A N 1
ATOM 693 C CA . SER A 1 87 ? 6.182 4.970 14.400 1.00 76.44 87 SER A CA 1
ATOM 694 C C . SER A 1 87 ? 5.143 5.752 15.212 1.00 76.44 87 SER A C 1
ATOM 696 O O . SER A 1 87 ? 5.478 6.431 16.185 1.00 76.44 87 SER A O 1
ATOM 698 N N . ARG A 1 88 ? 3.872 5.678 14.805 1.00 79.44 88 ARG A N 1
ATOM 699 C CA . ARG A 1 88 ? 2.746 6.355 15.468 1.00 79.44 88 ARG A CA 1
ATOM 700 C C . ARG A 1 88 ? 1.807 5.321 16.074 1.00 79.44 88 ARG A C 1
ATOM 702 O O . ARG A 1 88 ? 0.843 4.900 15.439 1.00 79.44 88 ARG A O 1
ATOM 709 N N . GLU A 1 89 ? 2.077 4.917 17.310 1.00 74.81 89 GLU A N 1
ATOM 710 C CA . GLU A 1 89 ? 1.395 3.774 17.936 1.00 74.81 89 GLU A CA 1
ATOM 711 C C . GLU A 1 89 ? -0.040 4.092 18.412 1.00 74.81 89 GLU A C 1
ATOM 713 O O . GLU A 1 89 ? -0.918 3.234 18.307 1.00 74.81 89 GLU A O 1
ATOM 718 N N . ASN A 1 90 ? -0.321 5.342 18.809 1.00 82.31 90 ASN A N 1
ATOM 719 C CA . ASN A 1 90 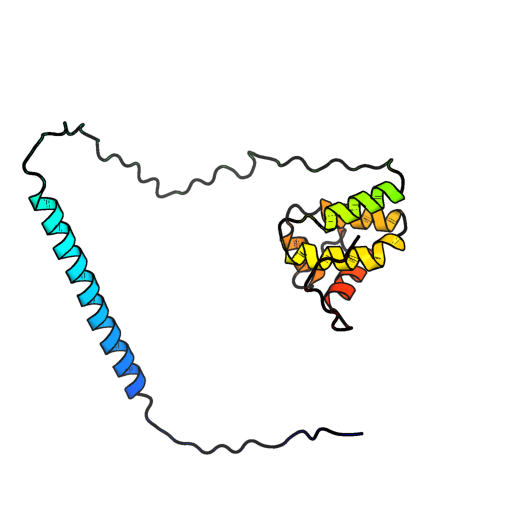? -1.544 5.739 19.533 1.00 82.31 90 ASN A CA 1
ATOM 720 C C . ASN A 1 90 ? -2.563 6.568 18.716 1.00 82.31 90 ASN A C 1
ATOM 722 O O . ASN A 1 90 ? -3.189 7.481 19.251 1.00 82.31 90 ASN A O 1
ATOM 726 N N . GLU A 1 91 ? -2.735 6.294 17.422 1.00 88.50 91 GLU A N 1
ATOM 727 C CA . GLU A 1 91 ? -3.762 6.955 16.591 1.00 88.50 91 GLU A CA 1
ATOM 728 C C . GLU A 1 91 ? -5.044 6.100 16.460 1.00 88.50 91 GLU A C 1
ATOM 730 O O . GLU A 1 91 ? -4.965 4.866 16.489 1.00 88.50 91 GLU A O 1
ATOM 735 N N . PRO A 1 92 ? -6.235 6.715 16.304 1.00 93.62 92 PRO A N 1
ATOM 736 C CA . PRO A 1 92 ? -7.470 5.973 16.064 1.00 93.62 92 PRO A CA 1
ATOM 737 C C . PRO A 1 92 ? -7.428 5.248 14.710 1.00 93.62 92 PRO A C 1
ATOM 739 O O . PRO A 1 92 ? -6.820 5.723 13.748 1.00 93.62 92 PRO A O 1
ATOM 742 N N . ILE A 1 93 ? -8.113 4.102 14.619 1.00 93.00 93 ILE A N 1
ATOM 743 C CA . ILE A 1 93 ? -8.048 3.195 13.456 1.00 93.00 93 ILE A CA 1
ATOM 744 C C . ILE A 1 93 ? -8.430 3.909 12.151 1.00 93.00 93 ILE A C 1
ATOM 746 O O . ILE A 1 93 ? -7.741 3.758 11.144 1.00 93.00 93 ILE A O 1
ATOM 750 N N . GLU A 1 94 ? -9.478 4.736 12.169 1.00 93.69 94 GLU A N 1
ATOM 751 C CA . GLU A 1 94 ? -9.913 5.490 10.985 1.00 93.69 94 GLU A CA 1
ATOM 752 C C . GLU A 1 94 ? -8.863 6.502 10.511 1.00 93.69 94 GLU A C 1
ATOM 754 O O . GLU A 1 94 ? -8.609 6.631 9.313 1.00 93.69 94 GLU A O 1
ATOM 759 N N . GLN A 1 95 ? -8.179 7.170 11.443 1.00 94.38 95 GLN A N 1
ATOM 760 C CA . GLN A 1 95 ? -7.099 8.097 11.110 1.00 94.38 95 GLN A CA 1
ATOM 761 C C . GLN A 1 95 ? -5.888 7.356 10.535 1.00 94.38 95 GLN A C 1
ATOM 763 O O . GLN A 1 95 ? -5.300 7.819 9.555 1.00 94.38 95 GLN A O 1
ATOM 768 N N . ARG A 1 96 ? -5.563 6.173 11.074 1.00 94.00 96 ARG A N 1
ATOM 769 C CA . ARG A 1 96 ? -4.523 5.294 10.521 1.00 94.00 96 ARG A CA 1
ATOM 770 C C . ARG A 1 96 ? -4.855 4.867 9.094 1.00 94.00 96 ARG A C 1
ATOM 772 O O . ARG A 1 96 ? -4.007 4.980 8.215 1.00 94.00 96 ARG A O 1
ATOM 779 N N . ARG A 1 97 ? -6.095 4.442 8.832 1.00 95.44 97 ARG A N 1
ATOM 780 C CA . ARG A 1 97 ? -6.562 4.082 7.481 1.00 95.44 97 ARG A CA 1
ATOM 781 C C . ARG A 1 97 ? -6.453 5.261 6.516 1.00 95.44 97 ARG A C 1
ATOM 783 O O . ARG A 1 97 ? -5.895 5.103 5.435 1.00 95.44 97 ARG A O 1
ATOM 790 N N . ALA A 1 98 ? -6.909 6.448 6.910 1.00 95.00 98 ALA A N 1
ATOM 791 C CA . ALA A 1 98 ? -6.804 7.647 6.078 1.00 95.00 98 ALA A CA 1
ATOM 792 C C . ALA A 1 98 ? -5.341 8.012 5.763 1.00 95.00 98 ALA A C 1
ATOM 794 O O . ALA A 1 98 ? -5.005 8.320 4.617 1.00 95.00 98 ALA A O 1
ATOM 795 N N . ARG A 1 99 ? -4.449 7.914 6.758 1.00 94.75 99 ARG A N 1
ATOM 796 C CA . ARG A 1 99 ? -3.006 8.130 6.589 1.00 94.75 99 ARG A CA 1
ATOM 797 C C . ARG A 1 99 ? -2.390 7.119 5.625 1.00 94.75 99 ARG A C 1
ATOM 799 O O . ARG A 1 99 ? -1.689 7.527 4.701 1.00 94.75 99 ARG A O 1
ATOM 806 N N . LEU A 1 100 ? -2.647 5.828 5.829 1.00 95.19 100 LEU A N 1
ATOM 807 C CA . LEU A 1 100 ? -2.112 4.756 4.988 1.00 95.19 100 LEU A CA 1
ATOM 808 C C . LEU A 1 100 ? -2.611 4.890 3.550 1.00 95.19 100 LEU A C 1
ATOM 810 O O . LEU A 1 100 ? -1.814 4.828 2.623 1.00 95.19 100 LEU A O 1
ATOM 814 N N . LEU A 1 101 ? -3.897 5.195 3.359 1.00 96.19 101 LEU A N 1
ATOM 815 C CA . LEU A 1 101 ? -4.463 5.485 2.042 1.00 96.19 101 LEU A CA 1
ATOM 816 C C . LEU A 1 101 ? -3.719 6.628 1.340 1.00 96.19 101 LEU A C 1
ATOM 818 O O . LEU A 1 101 ? -3.397 6.520 0.158 1.00 96.19 101 LEU A O 1
ATOM 822 N N . TYR A 1 102 ? -3.429 7.716 2.057 1.00 95.44 102 TYR A N 1
ATOM 823 C CA . TYR A 1 102 ? -2.667 8.835 1.509 1.00 95.44 102 TYR A CA 1
ATOM 824 C C . TYR A 1 102 ? -1.231 8.428 1.143 1.00 95.44 102 TYR A C 1
ATOM 826 O O . TYR A 1 102 ? -0.788 8.701 0.028 1.00 95.44 102 TYR A O 1
ATOM 834 N N . GLN A 1 103 ? -0.521 7.743 2.044 1.00 94.25 103 GLN A N 1
ATOM 835 C CA . GLN A 1 103 ? 0.866 7.306 1.836 1.00 94.25 103 GLN A CA 1
ATOM 836 C C . GLN A 1 103 ? 1.003 6.356 0.640 1.00 94.25 103 GLN A C 1
ATOM 838 O O . GLN A 1 103 ? 1.928 6.498 -0.157 1.00 94.25 103 GLN A O 1
ATOM 843 N N . SER A 1 104 ? 0.051 5.440 0.461 1.00 95.38 104 SER A N 1
ATOM 844 C CA . SER A 1 104 ? 0.026 4.501 -0.665 1.00 95.38 104 SER A CA 1
ATOM 845 C C . SER A 1 104 ? -0.218 5.168 -2.019 1.00 95.38 104 SER A C 1
ATOM 847 O O . SER A 1 104 ? 0.108 4.587 -3.048 1.00 95.38 104 SER A O 1
ATOM 849 N N . ARG A 1 105 ? -0.806 6.371 -2.035 1.00 95.50 105 ARG A N 1
ATOM 850 C CA . ARG A 1 105 ? -1.110 7.135 -3.257 1.00 95.50 105 ARG A CA 1
ATOM 851 C C . ARG A 1 105 ? -0.037 8.155 -3.642 1.00 95.50 105 ARG A C 1
ATOM 853 O O . ARG A 1 105 ? -0.220 8.841 -4.651 1.00 95.50 105 ARG A O 1
ATOM 860 N N . LYS A 1 106 ? 0.975 8.351 -2.793 1.00 93.38 106 LYS A N 1
ATOM 861 C CA . LYS A 1 106 ? 1.976 9.423 -2.891 1.00 93.38 106 LYS A CA 1
ATOM 862 C C . LYS A 1 106 ? 3.392 8.855 -2.800 1.00 93.38 106 LYS A C 1
ATOM 864 O O . LYS A 1 106 ? 4.149 9.211 -1.898 1.00 93.38 106 LYS A O 1
ATOM 869 N N . ARG A 1 107 ? 3.735 7.954 -3.716 1.00 92.50 107 ARG A N 1
ATOM 870 C CA . ARG A 1 107 ? 5.067 7.353 -3.855 1.00 92.50 107 ARG A CA 1
ATOM 871 C C . ARG A 1 107 ? 5.889 8.093 -4.910 1.00 92.50 107 ARG A C 1
ATOM 873 O O . ARG A 1 107 ? 5.379 8.924 -5.656 1.00 92.50 107 ARG A O 1
ATOM 880 N N . GLY A 1 108 ? 7.190 7.802 -4.959 1.00 90.06 108 GLY A N 1
ATOM 881 C CA . GLY A 1 108 ? 8.093 8.387 -5.958 1.00 90.06 108 GLY A CA 1
ATOM 882 C C . GLY A 1 108 ? 7.956 7.781 -7.360 1.00 90.06 108 GLY A C 1
ATOM 883 O O . GLY A 1 108 ? 8.500 8.331 -8.314 1.00 90.06 108 GLY A O 1
ATOM 884 N N . MET A 1 109 ? 7.242 6.658 -7.490 1.00 93.06 109 MET A N 1
ATOM 885 C CA . MET A 1 109 ? 7.133 5.857 -8.709 1.00 93.06 109 MET A CA 1
ATOM 886 C C . MET A 1 109 ? 5.664 5.573 -9.050 1.00 93.06 109 MET A C 1
ATOM 888 O O . MET A 1 109 ? 4.911 5.084 -8.202 1.00 93.06 109 MET A O 1
ATOM 892 N N . LEU A 1 110 ? 5.272 5.831 -10.305 1.00 94.06 110 LEU A N 1
ATOM 893 C CA . LEU A 1 110 ? 3.885 5.704 -10.773 1.00 94.06 110 LEU A CA 1
ATOM 894 C C . LEU A 1 110 ? 3.379 4.255 -10.702 1.00 94.06 110 LEU A C 1
ATOM 896 O O . LEU A 1 110 ? 2.211 4.009 -10.407 1.00 94.06 110 LEU A O 1
ATOM 900 N N . GLU A 1 111 ? 4.261 3.293 -10.949 1.00 94.25 111 GLU A N 1
ATOM 901 C CA . GLU A 1 111 ? 3.989 1.862 -10.879 1.00 94.25 111 GLU A CA 1
ATOM 902 C C . GLU A 1 111 ? 3.509 1.467 -9.476 1.00 94.25 111 GLU A C 1
ATOM 904 O O . GLU A 1 111 ? 2.470 0.815 -9.336 1.00 94.25 111 GLU A O 1
ATOM 909 N N . ASN A 1 112 ? 4.207 1.934 -8.434 1.00 95.19 112 ASN A N 1
ATOM 910 C CA . ASN A 1 112 ? 3.805 1.708 -7.045 1.00 95.19 112 ASN A CA 1
ATOM 911 C C . ASN A 1 112 ? 2.522 2.463 -6.705 1.00 95.19 112 ASN A C 1
ATOM 913 O O . ASN A 1 112 ? 1.649 1.901 -6.047 1.00 95.19 112 ASN A O 1
ATOM 917 N N . ASP A 1 113 ? 2.371 3.698 -7.182 1.00 95.25 113 ASP A N 1
ATOM 918 C CA . ASP A 1 113 ? 1.156 4.479 -6.955 1.00 95.25 113 ASP A CA 1
ATOM 919 C C . ASP A 1 113 ? -0.091 3.771 -7.490 1.00 95.25 113 ASP A C 1
ATOM 921 O O . ASP A 1 113 ? -1.101 3.675 -6.791 1.00 95.25 113 ASP A O 1
ATOM 925 N N . LEU A 1 114 ? -0.057 3.255 -8.721 1.00 95.62 114 LEU A N 1
ATOM 926 C CA . LEU A 1 114 ? -1.194 2.548 -9.320 1.00 95.62 114 LEU A CA 1
ATOM 927 C C . LEU A 1 114 ? -1.444 1.199 -8.638 1.00 95.62 114 LEU A C 1
ATOM 929 O O . LEU A 1 114 ? -2.592 0.840 -8.349 1.00 95.62 114 LEU A O 1
ATOM 933 N N . LEU A 1 115 ? -0.376 0.460 -8.339 1.00 95.75 115 LEU A N 1
ATOM 934 C CA . LEU A 1 115 ? -0.475 -0.843 -7.697 1.00 95.75 115 LEU A CA 1
ATOM 935 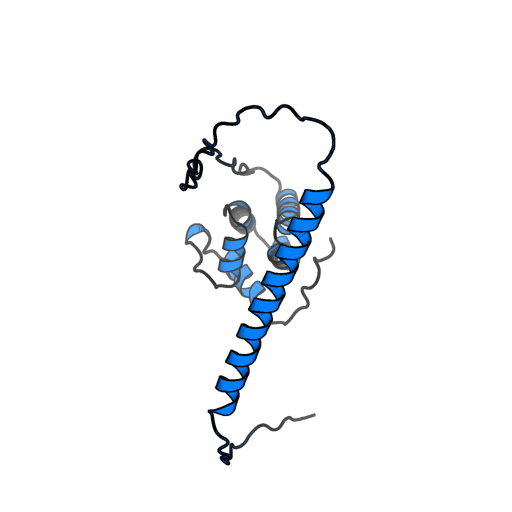C C . LEU A 1 115 ? -1.050 -0.737 -6.279 1.00 95.75 115 LEU A C 1
ATOM 937 O O . LEU A 1 115 ? -2.038 -1.400 -5.954 1.00 95.75 115 LEU A O 1
ATOM 941 N N . LEU A 1 116 ? -0.461 0.118 -5.444 1.00 96.69 116 LEU A N 1
ATOM 942 C CA . LEU A 1 116 ? -0.831 0.246 -4.040 1.00 96.69 116 LEU A CA 1
ATOM 943 C C . LEU A 1 116 ? -2.168 0.962 -3.873 1.00 96.69 116 LEU A C 1
ATOM 945 O O . LEU A 1 116 ? -2.962 0.531 -3.044 1.00 96.69 116 LEU A O 1
ATOM 949 N N . SER A 1 117 ? -2.469 1.995 -4.670 1.00 96.31 117 SER A N 1
ATOM 950 C CA . SER A 1 117 ? -3.758 2.701 -4.575 1.00 96.31 117 SER A CA 1
ATOM 951 C C . SER A 1 117 ? -4.952 1.786 -4.863 1.00 96.31 117 SER A C 1
ATOM 953 O O . SER A 1 117 ? -5.954 1.828 -4.148 1.00 96.31 117 SER A O 1
ATOM 955 N N . THR A 1 118 ? -4.840 0.916 -5.870 1.00 96.56 118 THR A N 1
ATOM 956 C CA . THR A 1 118 ? -5.887 -0.063 -6.196 1.00 96.56 118 THR A CA 1
ATOM 957 C C . THR A 1 118 ? -5.978 -1.182 -5.161 1.00 96.56 118 THR A C 1
ATOM 959 O O . THR A 1 118 ? -7.074 -1.671 -4.893 1.00 96.56 118 THR A O 1
ATOM 962 N N . PHE A 1 119 ? -4.855 -1.563 -4.546 1.00 96.88 119 PHE A N 1
ATOM 963 C CA . PHE A 1 119 ? -4.818 -2.537 -3.457 1.00 96.88 119 PHE A CA 1
ATOM 964 C C . PHE A 1 119 ? -5.538 -2.014 -2.207 1.00 96.88 119 PHE A C 1
ATOM 966 O O . PHE A 1 119 ? -6.469 -2.648 -1.705 1.00 96.88 119 PHE A O 1
ATOM 973 N N . VAL A 1 120 ? -5.168 -0.821 -1.728 1.00 96.75 120 VAL A N 1
ATOM 974 C CA . VAL A 1 120 ? -5.758 -0.254 -0.506 1.00 96.75 120 VAL A CA 1
ATOM 975 C C . VAL A 1 120 ? -7.232 0.084 -0.676 1.00 96.75 120 VAL A C 1
ATOM 977 O O . VAL A 1 120 ? -8.006 -0.117 0.255 1.00 96.75 120 VAL A O 1
ATOM 980 N N . ALA A 1 121 ? -7.655 0.520 -1.866 1.00 95.25 121 ALA A N 1
ATOM 981 C CA . ALA A 1 121 ? -9.064 0.786 -2.139 1.00 95.25 121 ALA A CA 1
ATOM 982 C C . ALA A 1 121 ? -9.951 -0.454 -1.917 1.00 95.25 121 ALA A C 1
ATOM 984 O O . ALA A 1 121 ? -11.105 -0.316 -1.512 1.00 95.25 121 ALA A O 1
ATOM 985 N N . LYS A 1 122 ? -9.407 -1.657 -2.141 1.00 94.50 122 LYS A N 1
ATOM 986 C CA . LYS A 1 122 ? -10.115 -2.929 -1.955 1.00 94.50 122 LYS A CA 1
ATOM 987 C C . LYS A 1 122 ? -9.985 -3.492 -0.546 1.00 94.50 122 LYS A C 1
ATOM 989 O O . LYS A 1 122 ? -10.976 -3.941 0.020 1.00 94.50 122 LYS A O 1
ATOM 994 N N . HIS A 1 123 ? -8.775 -3.490 0.008 1.00 95.62 123 HIS A N 1
ATOM 995 C CA . HIS A 1 123 ? -8.471 -4.275 1.205 1.00 95.62 123 HIS A CA 1
ATOM 996 C C . HIS A 1 123 ? -8.460 -3.457 2.502 1.00 95.62 123 HIS A C 1
ATOM 998 O O . HIS A 1 123 ? -8.806 -3.983 3.556 1.00 95.62 123 HIS A O 1
ATOM 1004 N N . LEU A 1 124 ? -8.147 -2.157 2.453 1.00 94.56 124 LEU A N 1
ATOM 1005 C CA . LEU A 1 124 ? -7.848 -1.370 3.659 1.00 94.56 124 LEU A CA 1
ATOM 1006 C C . LEU A 1 124 ? -9.042 -1.226 4.619 1.00 94.56 124 LEU A C 1
ATOM 1008 O O . LEU A 1 124 ? -8.858 -1.135 5.833 1.00 94.56 124 LEU A O 1
ATOM 1012 N N . LYS A 1 125 ? -10.271 -1.234 4.086 1.00 93.75 125 LYS A N 1
ATOM 1013 C CA . LYS A 1 125 ? -11.509 -1.196 4.885 1.00 93.75 125 LYS A CA 1
ATOM 1014 C C . LYS A 1 125 ? -11.728 -2.478 5.696 1.00 93.75 125 LYS A C 1
ATOM 1016 O O . LYS A 1 125 ? -12.344 -2.415 6.752 1.00 93.75 125 LYS A O 1
ATOM 1021 N N . ALA A 1 126 ? -11.232 -3.611 5.202 1.00 95.12 126 ALA A N 1
ATOM 1022 C CA . ALA A 1 126 ? -11.395 -4.924 5.819 1.00 95.12 126 ALA A CA 1
ATOM 1023 C C . ALA A 1 126 ? -10.235 -5.305 6.753 1.00 95.12 126 ALA A C 1
ATOM 1025 O O . ALA A 1 126 ? -10.323 -6.321 7.428 1.00 95.12 126 ALA A O 1
ATOM 1026 N N . PHE A 1 127 ? -9.153 -4.521 6.784 1.00 95.88 127 PHE A N 1
ATOM 1027 C CA . PHE A 1 127 ? -7.984 -4.837 7.599 1.00 95.88 127 PHE A CA 1
ATOM 1028 C C . PHE A 1 127 ? -8.209 -4.600 9.089 1.00 95.88 127 PHE A C 1
ATOM 1030 O O . PHE A 1 127 ? -8.683 -3.532 9.502 1.00 95.88 127 PHE A O 1
ATOM 1037 N N . ASP A 1 128 ? -7.753 -5.573 9.873 1.00 95.69 128 ASP A N 1
ATOM 1038 C CA . ASP A 1 128 ? -7.648 -5.492 11.325 1.00 95.69 128 ASP A CA 1
ATOM 1039 C C . ASP A 1 128 ? -6.450 -4.641 11.763 1.00 95.69 128 ASP A C 1
ATOM 1041 O O . ASP A 1 128 ? -5.564 -4.303 10.974 1.00 95.69 128 ASP A O 1
ATOM 1045 N N . LYS A 1 129 ? -6.391 -4.300 13.055 1.00 93.19 129 LYS A N 1
ATOM 1046 C CA . LYS A 1 129 ? -5.322 -3.457 13.618 1.00 93.19 129 LYS A CA 1
ATOM 1047 C C . LYS A 1 129 ? -3.921 -4.0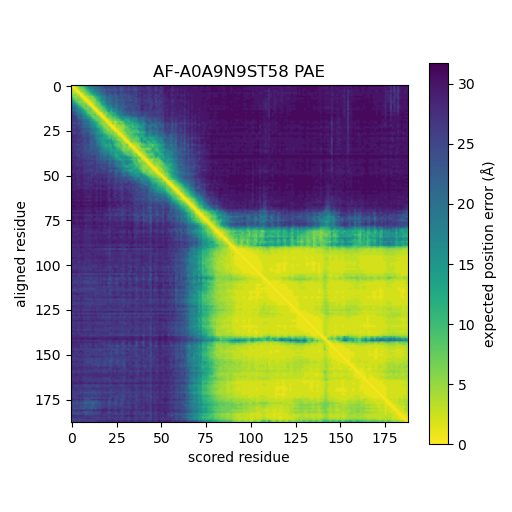16 13.334 1.00 93.19 129 LYS A C 1
ATOM 1049 O O . LYS A 1 129 ? -3.044 -3.251 12.944 1.00 93.19 129 LYS A O 1
ATOM 1054 N N . GLU A 1 130 ? -3.731 -5.325 13.491 1.00 94.19 130 GLU A N 1
ATOM 1055 C CA . GLU A 1 130 ? -2.448 -5.994 13.235 1.00 94.19 130 GLU A CA 1
ATOM 1056 C C . GLU A 1 130 ? -2.067 -5.957 11.750 1.00 94.19 130 GLU A C 1
ATOM 1058 O O . GLU A 1 130 ? -0.912 -5.724 11.403 1.00 94.19 130 GLU A O 1
ATOM 1063 N N . GLN A 1 131 ? -3.041 -6.127 10.853 1.00 95.69 131 GLN A N 1
ATOM 1064 C CA . GLN A 1 131 ? -2.810 -6.044 9.409 1.00 95.69 131 GLN A CA 1
ATOM 1065 C C . GLN A 1 131 ? -2.470 -4.620 8.972 1.00 95.69 131 GLN A C 1
ATOM 1067 O O . GLN A 1 131 ? -1.595 -4.427 8.130 1.00 95.69 131 GLN A O 1
ATOM 1072 N N . LEU A 1 132 ? -3.114 -3.613 9.570 1.00 95.06 132 LEU A N 1
ATOM 1073 C CA . LEU A 1 132 ? -2.770 -2.210 9.342 1.00 95.06 132 LEU A CA 1
ATOM 1074 C C . LEU A 1 132 ? -1.340 -1.900 9.791 1.00 95.06 132 LEU A C 1
ATOM 1076 O O . LEU A 1 132 ? -0.653 -1.151 9.106 1.00 95.06 132 LEU A O 1
ATOM 1080 N N . GLU A 1 133 ? -0.880 -2.473 10.903 1.00 93.38 133 GLU A N 1
ATOM 1081 C CA . GLU A 1 133 ? 0.491 -2.295 11.394 1.00 93.38 133 GLU A CA 1
ATOM 1082 C C . GLU A 1 133 ? 1.524 -2.982 10.493 1.00 93.38 133 GLU A C 1
ATOM 1084 O O . GLU A 1 133 ? 2.513 -2.360 10.101 1.00 93.38 133 GLU A O 1
ATOM 1089 N N . LYS A 1 134 ? 1.257 -4.226 10.075 1.00 94.19 134 LYS A N 1
ATOM 1090 C CA . LYS A 1 134 ? 2.072 -4.925 9.069 1.00 94.19 134 LYS A CA 1
ATOM 1091 C C . LYS A 1 134 ? 2.146 -4.131 7.767 1.00 94.19 134 LYS A C 1
ATOM 1093 O O . LYS A 1 134 ? 3.224 -3.966 7.205 1.00 94.19 134 LYS A O 1
ATOM 1098 N N . TYR A 1 135 ? 1.016 -3.593 7.305 1.00 95.50 135 TYR A N 1
ATOM 1099 C CA . TYR A 1 135 ? 0.971 -2.769 6.101 1.00 95.50 135 TYR A CA 1
ATOM 1100 C C . TYR A 1 135 ? 1.749 -1.456 6.260 1.00 95.50 135 TYR A C 1
ATOM 1102 O O . TYR A 1 135 ? 2.500 -1.088 5.360 1.00 95.50 135 TYR A O 1
ATOM 1110 N N . ASP A 1 136 ? 1.615 -0.773 7.401 1.00 93.44 136 ASP A N 1
ATOM 1111 C CA . ASP A 1 136 ? 2.359 0.455 7.712 1.00 93.44 136 ASP A CA 1
ATOM 1112 C C . ASP A 1 136 ? 3.869 0.205 7.661 1.00 93.44 136 ASP A C 1
ATOM 1114 O O . ASP A 1 136 ? 4.607 0.933 6.992 1.00 93.44 136 ASP A O 1
ATOM 1118 N N . ARG A 1 137 ? 4.321 -0.887 8.290 1.00 91.94 137 ARG A N 1
ATOM 1119 C CA . ARG A 1 137 ? 5.721 -1.317 8.263 1.00 91.94 137 ARG A CA 1
ATOM 1120 C C . ARG A 1 137 ? 6.178 -1.690 6.857 1.00 91.94 137 ARG A C 1
ATOM 1122 O O . ARG A 1 137 ? 7.280 -1.324 6.467 1.00 91.94 137 ARG A O 1
ATOM 1129 N N . LEU A 1 138 ? 5.335 -2.361 6.078 1.00 93.19 138 LEU A N 1
ATOM 1130 C CA . LEU A 1 138 ? 5.650 -2.763 4.711 1.00 93.19 138 LEU A CA 1
ATOM 1131 C C . LEU A 1 138 ? 5.905 -1.564 3.784 1.00 93.19 138 LEU A C 1
ATOM 1133 O O . LEU A 1 138 ? 6.837 -1.603 2.985 1.00 93.19 138 LEU A O 1
ATOM 1137 N N . ILE A 1 139 ? 5.096 -0.502 3.870 1.00 92.81 139 ILE A N 1
ATOM 1138 C CA . ILE A 1 139 ? 5.221 0.651 2.959 1.00 92.81 139 ILE A CA 1
ATOM 1139 C C . ILE A 1 139 ? 6.230 1.705 3.433 1.00 92.81 139 ILE A C 1
ATOM 1141 O O . ILE A 1 139 ? 6.768 2.443 2.602 1.00 92.81 139 ILE A O 1
ATOM 1145 N N . ASN A 1 140 ?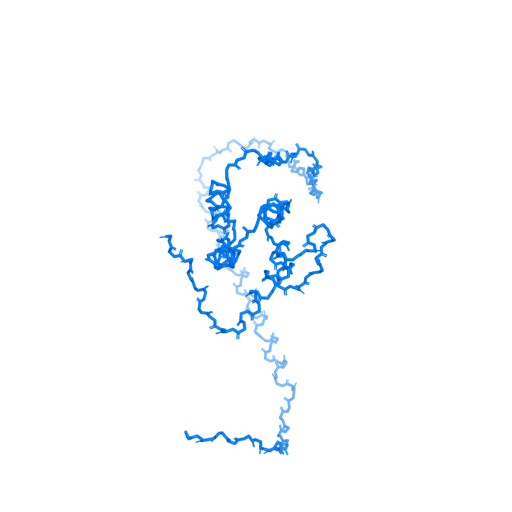 6.466 1.808 4.745 1.00 89.31 140 ASN A N 1
ATOM 1146 C CA . ASN A 1 140 ? 7.352 2.812 5.346 1.00 89.31 140 ASN A CA 1
ATOM 1147 C C . ASN A 1 140 ? 8.701 2.233 5.818 1.00 89.31 140 ASN A C 1
ATOM 1149 O O . ASN A 1 140 ? 9.591 3.001 6.179 1.00 89.31 140 ASN A O 1
ATOM 1153 N N . GLY A 1 141 ? 8.856 0.907 5.835 1.00 83.06 141 GLY A N 1
ATOM 1154 C CA . GLY A 1 141 ? 10.069 0.210 6.270 1.00 83.06 141 GLY A CA 1
ATOM 1155 C C . GLY A 1 141 ? 11.200 0.222 5.237 1.00 83.06 141 GLY A C 1
ATOM 1156 O O . GLY A 1 141 ? 12.303 0.663 5.573 1.00 83.06 141 GLY A O 1
ATOM 1157 N N . PRO A 1 142 ? 10.971 -0.228 3.987 1.00 72.75 142 PRO A N 1
ATOM 1158 C CA . PRO A 1 142 ? 12.009 -0.260 2.964 1.00 72.75 142 PRO A CA 1
ATOM 1159 C C . PRO A 1 142 ? 12.487 1.146 2.603 1.00 72.75 142 PRO A C 1
ATOM 1161 O O . PRO A 1 142 ? 11.688 2.012 2.252 1.00 72.75 142 PRO A O 1
ATOM 1164 N N . SER A 1 143 ? 13.806 1.356 2.604 1.00 68.56 143 SER A N 1
ATOM 1165 C CA . SER A 1 143 ? 14.402 2.633 2.184 1.00 68.56 143 SER A CA 1
ATOM 1166 C C . SER A 1 143 ? 14.203 2.932 0.690 1.00 68.56 143 SER A C 1
ATOM 1168 O O . SER A 1 143 ? 14.389 4.072 0.276 1.00 68.56 143 SER A O 1
ATOM 1170 N N . ASN A 1 144 ? 13.857 1.926 -0.128 1.00 82.56 144 ASN A N 1
ATOM 1171 C CA . ASN A 1 144 ? 13.713 2.056 -1.578 1.00 82.56 144 ASN A CA 1
ATOM 1172 C C . ASN A 1 144 ? 12.378 1.476 -2.083 1.00 82.56 144 ASN A C 1
ATOM 1174 O O . ASN A 1 144 ? 12.079 0.301 -1.875 1.00 82.56 144 ASN A O 1
ATOM 1178 N N . ASP A 1 145 ? 11.620 2.289 -2.820 1.00 88.88 145 ASP A N 1
ATOM 1179 C CA . ASP A 1 145 ? 10.366 1.927 -3.492 1.00 88.88 145 ASP A CA 1
ATOM 1180 C C . ASP A 1 145 ? 10.500 0.751 -4.475 1.00 88.88 145 ASP A C 1
ATOM 1182 O O . ASP A 1 145 ? 9.560 -0.032 -4.638 1.00 88.88 145 ASP A O 1
ATOM 1186 N N . TRP A 1 146 ? 11.661 0.609 -5.120 1.00 91.00 146 TRP A N 1
ATOM 1187 C CA . TRP A 1 146 ? 11.914 -0.466 -6.083 1.00 91.00 146 TRP A CA 1
ATOM 1188 C C . TRP A 1 146 ? 11.922 -1.852 -5.434 1.00 91.00 146 TRP A C 1
ATOM 1190 O O . TRP A 1 146 ? 11.429 -2.808 -6.025 1.00 91.00 146 TRP A O 1
ATOM 1200 N N . GLU A 1 147 ? 12.440 -1.965 -4.209 1.00 92.19 147 GLU A N 1
ATOM 1201 C CA . GLU A 1 147 ? 12.478 -3.235 -3.475 1.00 92.19 147 GLU A CA 1
ATOM 1202 C C . GLU A 1 147 ? 11.061 -3.757 -3.214 1.00 92.19 147 GLU A C 1
ATOM 1204 O O . GLU A 1 147 ? 10.760 -4.910 -3.524 1.00 92.19 147 GLU A O 1
ATOM 1209 N N . LEU A 1 148 ? 10.158 -2.877 -2.768 1.00 93.31 148 LEU A N 1
ATOM 1210 C CA . LEU A 1 148 ? 8.751 -3.216 -2.564 1.00 93.31 148 LEU A CA 1
ATOM 1211 C C . LEU A 1 148 ? 8.099 -3.732 -3.855 1.00 93.31 148 LEU A C 1
ATOM 1213 O O . LEU A 1 148 ? 7.394 -4.741 -3.831 1.00 93.31 148 LEU A O 1
ATOM 1217 N N . TYR A 1 149 ? 8.361 -3.071 -4.984 1.00 94.25 149 TYR A N 1
ATOM 1218 C CA . TYR A 1 149 ? 7.839 -3.489 -6.284 1.00 94.25 149 TYR A CA 1
ATOM 1219 C C . TYR A 1 149 ? 8.349 -4.879 -6.693 1.00 94.25 149 TYR A C 1
ATOM 1221 O O . TYR A 1 149 ? 7.571 -5.724 -7.147 1.00 94.25 149 TYR A O 1
ATOM 1229 N N . TYR A 1 150 ? 9.643 -5.152 -6.504 1.00 94.88 150 TYR A N 1
ATOM 1230 C CA . TYR A 1 150 ? 10.231 -6.449 -6.843 1.00 94.88 150 TYR A CA 1
ATOM 1231 C C . TYR A 1 150 ? 9.706 -7.587 -5.971 1.00 94.88 150 TYR A C 1
ATOM 1233 O O . TYR A 1 150 ? 9.477 -8.683 -6.485 1.00 94.88 150 TYR A O 1
ATOM 1241 N N . TRP A 1 151 ? 9.461 -7.341 -4.683 1.00 9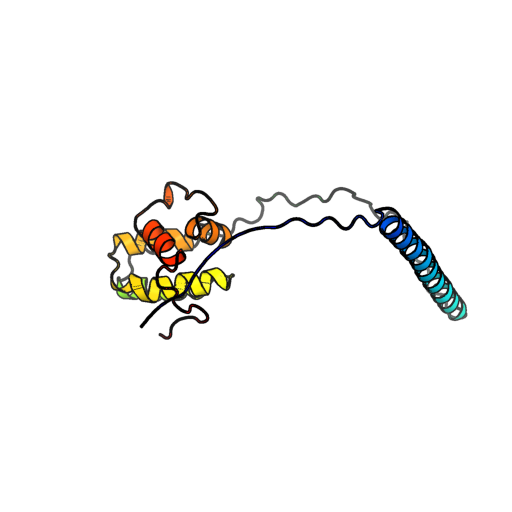4.81 151 TRP A N 1
ATOM 1242 C CA . TRP A 1 151 ? 8.845 -8.338 -3.806 1.00 94.81 151 TRP A CA 1
ATOM 1243 C C . TRP A 1 151 ? 7.389 -8.601 -4.189 1.00 94.81 151 TRP A C 1
ATOM 1245 O O . TRP A 1 151 ? 6.970 -9.755 -4.264 1.00 94.81 151 TRP A O 1
ATOM 1255 N N . ALA A 1 152 ? 6.629 -7.546 -4.489 1.00 94.81 152 ALA A N 1
ATOM 1256 C CA . ALA A 1 152 ? 5.227 -7.651 -4.881 1.00 94.81 152 ALA A CA 1
ATOM 1257 C C . ALA A 1 152 ? 5.049 -8.412 -6.212 1.00 94.81 152 ALA A C 1
ATOM 1259 O O . ALA A 1 152 ? 4.120 -9.204 -6.367 1.00 94.81 152 ALA A O 1
ATOM 1260 N N . THR A 1 153 ? 5.974 -8.221 -7.157 1.00 94.88 153 THR A N 1
ATOM 1261 C CA . THR A 1 153 ? 5.991 -8.910 -8.461 1.00 94.88 153 THR A CA 1
ATOM 1262 C C . THR A 1 153 ? 6.676 -10.282 -8.436 1.00 94.88 153 THR A C 1
ATOM 1264 O O . THR A 1 153 ? 6.728 -10.944 -9.470 1.00 94.88 153 THR A O 1
ATOM 1267 N N . ASN A 1 154 ? 7.169 -10.737 -7.276 1.00 94.75 154 ASN A N 1
ATOM 1268 C CA . ASN A 1 154 ? 7.970 -11.960 -7.115 1.00 94.75 154 ASN A CA 1
ATOM 1269 C C . ASN A 1 154 ? 9.237 -12.011 -7.993 1.00 94.75 154 ASN A C 1
ATOM 1271 O O . ASN A 1 154 ? 9.742 -13.088 -8.297 1.00 94.75 154 ASN A O 1
ATOM 1275 N N . MET A 1 155 ? 9.771 -10.856 -8.393 1.00 93.62 155 MET A N 1
ATOM 1276 C CA . MET A 1 155 ? 11.052 -10.766 -9.105 1.00 93.62 155 MET A CA 1
ATOM 1277 C C . MET A 1 155 ? 12.240 -10.986 -8.161 1.00 93.62 155 MET A C 1
ATOM 1279 O O . MET A 1 155 ? 13.312 -11.400 -8.597 1.00 93.62 155 MET A O 1
ATOM 1283 N N . LYS A 1 156 ? 12.047 -10.704 -6.868 1.00 94.12 156 LYS A N 1
ATOM 1284 C CA . LYS A 1 156 ? 13.015 -10.925 -5.791 1.00 94.12 156 LYS A CA 1
ATOM 1285 C C . LYS A 1 156 ? 12.320 -11.592 -4.608 1.00 94.12 156 LYS A C 1
ATOM 1287 O O . LYS A 1 156 ? 11.144 -11.331 -4.350 1.00 94.12 156 LYS A O 1
ATOM 1292 N N . GLU A 1 157 ? 13.057 -12.428 -3.884 1.00 93.94 157 GLU A N 1
ATOM 1293 C CA . GLU A 1 157 ? 12.571 -13.059 -2.659 1.00 93.94 157 GLU A CA 1
ATOM 1294 C C . GLU A 1 157 ? 12.223 -12.006 -1.602 1.00 93.94 157 GLU A C 1
ATOM 1296 O O . GLU A 1 157 ? 12.933 -11.013 -1.418 1.00 93.94 157 GLU A O 1
ATOM 1301 N N . THR A 1 158 ? 11.096 -12.217 -0.926 1.00 93.62 158 THR A N 1
ATOM 1302 C CA . THR A 1 158 ? 10.648 -11.336 0.150 1.00 93.62 158 THR A CA 1
ATOM 1303 C C . THR A 1 158 ? 11.459 -11.627 1.413 1.00 93.62 158 THR A C 1
ATOM 1305 O O . THR A 1 158 ? 11.500 -12.785 1.828 1.00 93.62 158 THR A O 1
ATOM 1308 N N . PRO A 1 159 ? 12.063 -10.612 2.057 1.00 93.75 159 PRO A N 1
ATOM 1309 C CA . PRO A 1 159 ? 12.721 -10.792 3.346 1.00 93.75 159 PRO A CA 1
ATOM 1310 C C . PRO A 1 159 ? 11.745 -11.307 4.407 1.00 93.75 159 PRO A C 1
ATOM 1312 O O . PRO A 1 159 ? 10.567 -10.954 4.390 1.00 93.75 159 PRO A O 1
ATOM 1315 N N . GLU A 1 160 ? 12.246 -12.077 5.370 1.00 92.62 160 GLU A N 1
ATOM 1316 C CA . GLU A 1 160 ? 11.418 -12.704 6.409 1.00 92.62 160 GLU A CA 1
ATOM 1317 C C . GLU A 1 160 ? 10.599 -11.688 7.225 1.00 92.62 160 GLU A C 1
ATOM 1319 O O . GLU A 1 160 ? 9.445 -11.952 7.547 1.00 92.62 160 GLU A O 1
ATOM 1324 N N . GLU A 1 161 ? 11.129 -10.477 7.450 1.00 90.88 161 GLU A N 1
ATOM 1325 C CA . GLU A 1 161 ? 10.413 -9.384 8.134 1.00 90.88 161 GLU A CA 1
ATOM 1326 C C . GLU A 1 161 ? 9.104 -8.975 7.429 1.00 90.88 161 GLU A C 1
ATOM 1328 O O . GLU A 1 161 ? 8.142 -8.581 8.086 1.00 90.88 161 GLU A O 1
ATOM 1333 N N . TYR A 1 162 ? 9.054 -9.085 6.099 1.00 93.06 162 TYR A N 1
ATOM 1334 C CA . TYR A 1 162 ? 7.911 -8.678 5.273 1.00 93.06 162 TYR A CA 1
ATOM 1335 C C . TYR A 1 162 ? 7.118 -9.874 4.731 1.00 93.06 162 TYR A C 1
ATOM 1337 O O . TYR A 1 162 ? 6.194 -9.698 3.934 1.00 93.06 162 TYR A O 1
ATOM 1345 N N . ASN A 1 163 ? 7.476 -11.096 5.131 1.00 93.69 163 ASN A N 1
ATOM 1346 C CA . ASN A 1 163 ? 6.831 -12.320 4.677 1.00 93.69 163 ASN A CA 1
ATOM 1347 C C . ASN A 1 163 ? 5.627 -12.662 5.568 1.00 93.69 163 ASN A C 1
ATOM 1349 O O . ASN A 1 163 ? 5.689 -13.526 6.439 1.00 93.69 163 ASN A O 1
ATOM 1353 N N . HIS A 1 164 ? 4.535 -11.927 5.377 1.00 95.19 164 HIS A N 1
ATOM 1354 C CA . HIS A 1 164 ? 3.300 -12.065 6.146 1.00 95.19 164 HIS A CA 1
ATOM 1355 C C . HIS A 1 164 ? 2.060 -11.972 5.243 1.00 95.19 164 HIS A C 1
ATOM 1357 O O . HIS A 1 164 ? 2.138 -11.545 4.092 1.00 95.19 164 HIS A O 1
ATOM 1363 N N . ASP A 1 165 ? 0.886 -12.250 5.811 1.00 96.50 165 ASP A N 1
ATOM 1364 C CA . ASP A 1 165 ? -0.427 -12.268 5.148 1.00 96.50 165 ASP A CA 1
ATOM 1365 C C . ASP A 1 165 ? -0.703 -11.071 4.217 1.00 96.50 165 ASP A C 1
ATOM 1367 O O . ASP A 1 165 ? -1.171 -11.243 3.092 1.00 96.50 165 ASP A O 1
ATOM 1371 N N . VAL A 1 166 ? -0.366 -9.847 4.634 1.00 96.56 166 VAL A N 1
ATOM 1372 C CA . VAL A 1 166 ? -0.571 -8.650 3.794 1.00 96.56 166 VAL A CA 1
ATOM 1373 C C . VAL A 1 166 ? 0.296 -8.653 2.524 1.00 96.56 166 VAL A C 1
ATOM 1375 O O . VAL A 1 166 ? -0.152 -8.180 1.478 1.00 96.56 166 VAL A O 1
ATOM 1378 N N . MET A 1 167 ? 1.517 -9.195 2.582 1.00 95.88 167 MET A N 1
ATOM 1379 C CA . MET A 1 167 ? 2.384 -9.313 1.408 1.00 95.88 167 MET A CA 1
ATOM 1380 C C . MET A 1 167 ? 1.855 -10.379 0.447 1.00 95.88 167 MET A C 1
ATOM 1382 O O . MET A 1 167 ? 1.864 -10.166 -0.765 1.00 95.88 167 MET A O 1
ATOM 1386 N N . ASP A 1 168 ? 1.333 -11.490 0.965 1.00 96.69 168 ASP A N 1
ATOM 1387 C CA . ASP A 1 168 ? 0.709 -12.522 0.133 1.00 96.69 168 ASP A CA 1
ATOM 1388 C C . ASP A 1 168 ? -0.510 -11.970 -0.613 1.00 96.69 168 ASP A C 1
ATOM 1390 O O . ASP A 1 168 ? -0.641 -12.155 -1.826 1.00 96.69 168 ASP A O 1
ATOM 1394 N N . LEU A 1 169 ? -1.353 -11.193 0.074 1.00 96.75 169 LEU A N 1
ATOM 1395 C CA . LEU A 1 169 ? -2.466 -10.475 -0.553 1.00 96.75 169 LEU A CA 1
ATOM 1396 C C . LEU A 1 169 ? -1.982 -9.496 -1.631 1.00 96.75 169 LEU A C 1
ATOM 1398 O O . LEU A 1 169 ? -2.588 -9.410 -2.702 1.00 96.75 169 LEU A O 1
ATOM 1402 N N . LEU A 1 170 ? -0.884 -8.778 -1.382 1.00 96.44 170 LEU A N 1
ATOM 1403 C CA . LEU A 1 170 ? -0.302 -7.855 -2.356 1.00 96.44 170 LEU A CA 1
ATOM 1404 C C . LEU A 1 170 ? 0.204 -8.595 -3.603 1.00 96.44 170 LEU A C 1
ATOM 1406 O O . LEU A 1 170 ? -0.069 -8.158 -4.723 1.00 96.44 170 LEU A O 1
ATOM 1410 N N . LYS A 1 171 ? 0.879 -9.736 -3.438 1.00 96.62 171 LYS A N 1
ATOM 1411 C CA . LYS A 1 171 ? 1.342 -10.587 -4.546 1.00 96.62 171 LYS A CA 1
ATOM 1412 C C . LYS A 1 171 ? 0.176 -11.120 -5.376 1.00 96.62 171 LYS A C 1
ATOM 1414 O O . LYS A 1 171 ? 0.214 -11.046 -6.605 1.00 96.62 171 LYS A O 1
ATOM 1419 N N . VAL A 1 172 ? -0.891 -11.597 -4.730 1.00 96.88 172 VAL A N 1
ATOM 1420 C CA . VAL A 1 172 ? -2.122 -12.029 -5.417 1.00 96.88 172 VAL A CA 1
ATOM 1421 C C . VAL A 1 172 ? -2.747 -10.865 -6.189 1.00 96.88 172 VAL A C 1
ATOM 1423 O O . VAL A 1 172 ? -3.132 -11.020 -7.350 1.00 96.88 172 VAL A O 1
ATOM 1426 N N . HIS A 1 173 ? -2.789 -9.668 -5.596 1.00 96.00 173 HIS A N 1
ATOM 1427 C CA . HIS A 1 173 ? -3.281 -8.473 -6.280 1.00 96.00 173 HIS A CA 1
ATOM 1428 C C . HIS A 1 173 ? -2.430 -8.122 -7.507 1.00 96.00 173 HIS A C 1
ATOM 1430 O O . HIS A 1 173 ? -2.993 -7.772 -8.550 1.00 96.00 173 HIS A O 1
ATOM 1436 N N . CYS A 1 174 ? -1.102 -8.271 -7.439 1.00 95.44 174 CYS A N 1
ATOM 1437 C CA . CYS A 1 174 ? -0.187 -8.031 -8.563 1.00 95.44 174 CYS A CA 1
ATOM 1438 C C . CYS A 1 174 ? -0.461 -8.937 -9.765 1.00 95.44 174 CYS A C 1
ATOM 1440 O O . CYS A 1 174 ? -0.399 -8.468 -10.899 1.00 95.44 174 CYS A O 1
ATOM 1442 N N . GLN A 1 175 ? -0.829 -10.201 -9.534 1.00 94.88 175 GLN A N 1
ATOM 1443 C CA . GLN A 1 175 ? -1.116 -11.160 -10.609 1.00 94.88 175 GLN A CA 1
ATOM 1444 C C . GLN A 1 175 ? -2.305 -10.748 -11.488 1.00 94.88 175 GLN A C 1
ATOM 1446 O O . GLN A 1 175 ? -2.433 -11.239 -12.607 1.00 94.88 175 GLN A O 1
ATOM 1451 N N . ASN A 1 176 ? -3.167 -9.845 -11.002 1.00 95.12 176 ASN A N 1
ATOM 1452 C CA . ASN A 1 176 ? -4.316 -9.309 -11.734 1.00 95.12 176 ASN A CA 1
ATOM 1453 C C . ASN A 1 176 ? -5.145 -10.409 -12.427 1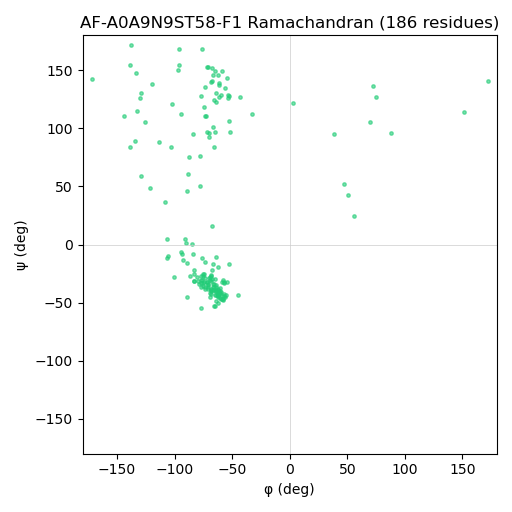.00 95.12 176 ASN A C 1
ATOM 1455 O O . ASN A 1 176 ? -5.421 -10.337 -13.626 1.00 95.12 176 ASN A O 1
ATOM 1459 N N . LEU A 1 177 ? -5.541 -11.436 -11.666 1.00 94.12 177 LEU A N 1
ATOM 1460 C CA . LEU A 1 177 ? -6.226 -12.631 -12.185 1.00 94.12 177 LEU A CA 1
ATOM 1461 C C . LEU A 1 177 ? -7.487 -12.298 -13.003 1.00 94.12 177 LEU A C 1
ATOM 1463 O O . LEU A 1 177 ? -7.800 -12.977 -13.979 1.00 94.12 177 LEU A O 1
ATOM 1467 N N . HIS A 1 178 ? -8.180 -11.216 -12.642 1.00 92.50 178 HIS A N 1
ATOM 1468 C CA . HIS A 1 178 ? -9.396 -10.748 -13.313 1.00 92.50 178 HIS A CA 1
ATOM 1469 C C . HIS A 1 178 ? -9.143 -9.749 -14.456 1.00 92.50 178 HIS A C 1
ATOM 1471 O O . HIS A 1 178 ? -10.101 -9.249 -15.039 1.00 92.50 178 HIS A O 1
ATOM 1477 N N . LYS A 1 179 ? -7.876 -9.466 -14.799 1.00 93.00 179 LYS A N 1
ATOM 1478 C CA . LYS A 1 179 ? -7.461 -8.535 -15.868 1.00 93.00 179 LYS A CA 1
ATOM 1479 C C . LYS A 1 179 ? -8.139 -7.167 -15.771 1.00 93.00 179 LYS A C 1
ATOM 1481 O O . LYS A 1 179 ? -8.577 -6.592 -16.766 1.00 93.00 179 LYS A O 1
ATOM 1486 N N . GLU A 1 180 ? -8.223 -6.644 -14.557 1.00 93.62 180 GLU A N 1
ATOM 1487 C CA . GLU A 1 180 ? -8.813 -5.338 -14.300 1.00 93.62 180 GLU A CA 1
ATOM 1488 C C . GLU A 1 180 ? -7.960 -4.230 -14.919 1.00 93.62 180 GLU A C 1
ATOM 1490 O O . GLU A 1 180 ? -6.726 -4.308 -14.942 1.00 93.62 180 GLU A O 1
ATOM 1495 N N . SER A 1 181 ? -8.623 -3.171 -15.382 1.00 92.62 181 SER A N 1
ATOM 1496 C CA . SER A 1 181 ? -7.953 -1.969 -15.872 1.00 92.62 181 SER A CA 1
ATOM 1497 C C . SER A 1 181 ? -7.405 -1.150 -14.700 1.00 92.62 181 SER A C 1
ATOM 1499 O O . SER A 1 181 ? -8.168 -0.680 -13.858 1.00 92.62 181 SER A O 1
ATOM 1501 N N . ARG A 1 182 ? -6.080 -0.965 -14.653 1.00 92.62 182 ARG A N 1
ATOM 1502 C CA . ARG A 1 182 ? -5.359 -0.217 -13.601 1.00 92.62 182 ARG A CA 1
ATOM 1503 C C . ARG A 1 182 ? -4.566 0.952 -14.183 1.00 92.62 182 ARG A C 1
ATOM 1505 O O . ARG A 1 182 ? -3.382 1.111 -13.924 1.00 92.62 182 ARG A O 1
ATOM 1512 N N . ILE A 1 183 ? -5.225 1.739 -15.029 1.00 94.31 183 ILE A N 1
ATOM 1513 C CA . ILE A 1 183 ? -4.604 2.856 -15.764 1.00 94.31 183 ILE A CA 1
ATOM 1514 C C . ILE A 1 183 ? -4.539 4.131 -14.906 1.00 94.31 183 ILE A C 1
ATOM 1516 O O . ILE A 1 183 ? -3.701 4.999 -15.125 1.00 94.31 183 ILE A O 1
ATOM 1520 N N . ARG A 1 184 ? -5.437 4.258 -13.925 1.00 94.94 184 ARG A N 1
ATOM 1521 C CA . ARG A 1 184 ? -5.590 5.444 -13.076 1.00 94.94 184 ARG A CA 1
ATOM 1522 C C . ARG A 1 184 ? -5.820 5.046 -11.626 1.00 94.94 184 ARG A C 1
ATOM 1524 O O . ARG A 1 184 ? -6.343 3.965 -11.354 1.00 94.94 184 ARG A O 1
ATOM 1531 N N . GLN A 1 185 ? -5.455 5.943 -10.714 1.00 95.00 185 GLN A N 1
ATOM 1532 C CA . GLN A 1 185 ? -5.799 5.795 -9.304 1.00 95.00 185 GLN A CA 1
ATOM 1533 C C . GLN A 1 185 ? -7.330 5.810 -9.122 1.00 95.00 185 GLN A C 1
ATOM 1535 O O . GLN A 1 185 ? -8.017 6.534 -9.853 1.00 95.00 185 GLN A O 1
ATOM 1540 N N . PRO A 1 186 ? -7.864 5.044 -8.156 1.00 94.75 186 PRO A N 1
ATOM 1541 C CA . PRO A 1 186 ? -9.277 5.081 -7.807 1.00 94.75 186 PRO A CA 1
ATOM 1542 C C . PRO A 1 186 ? -9.671 6.421 -7.166 1.00 94.75 186 PRO A C 1
ATOM 1544 O O . PRO A 1 186 ? -8.859 7.105 -6.524 1.00 94.75 186 PRO A O 1
ATOM 1547 N N . ASP A 1 187 ? -10.939 6.779 -7.346 1.00 93.44 187 ASP A N 1
ATOM 1548 C CA . ASP A 1 187 ? -11.539 7.982 -6.770 1.00 93.44 187 ASP A CA 1
ATOM 1549 C C . ASP A 1 187 ? -11.735 7.804 -5.243 1.00 93.44 187 ASP A C 1
ATOM 1551 O O . ASP A 1 187 ? -11.786 6.670 -4.755 1.00 93.44 187 ASP A O 1
ATOM 1555 N N . LEU A 1 188 ? -11.734 8.914 -4.488 1.00 86.81 188 LEU A N 1
ATOM 1556 C CA . LEU A 1 188 ? -11.871 8.927 -3.018 1.00 86.81 188 LEU A CA 1
ATOM 1557 C C . LEU A 1 188 ? -13.332 8.925 -2.571 1.00 86.81 188 LEU A C 1
ATOM 1559 O O . LEU A 1 188 ? -14.125 9.657 -3.203 1.00 86.81 188 LEU A O 1
#

Sequence (188 aa):
MLIFPTNICFCQKTVNVNNNLYKLFRLICISTLHKFIQINNKMACNLIKRIAHGKYIKLFSISPARLMSSTMIDPPDDLFTVPRPASRENEPIEQRRARLLYQSRKRGMLENDLLLSTFVAKHLKAFDKEQLEKYDRLINGPSNDWELYYWATNMKETPEEYNHDVMDLLKVHCQNLHKESRIRQPDL

pLDDT: mean 73.41, std 23.05, range [26.95, 96.88]

Foldseek 3Di:
DDDDDDDDDDDDDDDDDDPPPVVVVVVVVVVVVVVVVVVVVVVVVVVVVVVPPDDDDPPDPPPPPPVPPVDPPDPPPPPDDDDQDDDDDDDDLVVLLVVLLVLQCDDPDVVSNLLSLVLSVPPVVVDDPVLSVLSCCLSRVDPDPVVSVCLLCVVDPDPPSNPDPNSVSSVVSVVPPVVDDSPDGDDD

Secondary structure (DSSP, 8-state):
------------------TTHHHHHHHHHHHHHHHHHHHHHHHHHHHHTTT--S----------------S--PPPGGG--PPPPPP-TT--HHHHHHHHHHHHT--SSHHHHHHHHHHHHHHTTT--HHHHHHHHHHHHS-S-HHHHHHHHTTSSPPPGGG-SHHHHHHHHHHH-TT----SSPPP-

Organism: Diabrotica balteata (NCBI:txid107213)

Radius of gyration: 31.32 Å; Cα contacts (8 Å, |Δi|>4): 80; chains: 1; bounding box: 71×71×71 Å

Nearest PDB structures (foldseek):
  8dyd-assembly1_B  TM=9.540E-01  e=1.207E-10  Homo sapiens
  6vax-assembly2_D  TM=9.523E-01  e=2.143E-10  Homo sapiens
  2lm4-assembly1_A  TM=8.285E-01  e=3.520E-06  Saccharomyces cerevisiae S288C
  3j8c-assembly1_K  TM=3.076E-01  e=5.101E+00  Homo sapiens
  1rz4-assembly1_A  TM=3.387E-01  e=6.418E+00  Homo sapiens